Protein AF-D4YKU0-F1 (afdb_monomer_lite)

Foldseek 3Di:
DFPVPFDADPVCVVDVVVCVLAPDHQDQWHWDDDDPQAKTKIAGDPNRPDDLHAPDGMDIDGHDPDLVVVLVCQLVVVFFKGQRDDQVCQVVVVSCVSLDPQFKDKDFAFKFKFKFAQCVAPQQVFLLLLLLLQLLFPLQQLCCQQVVNSWAFWQFQTTPLAPPDDPNLLPNSNHHDLVSSQVSCVVSVHGDDEAEEEDEPVDPRRVVSQVNSQVSSCVSHVHHYDYDYDPHPVVVVVCLQVSVDNHIYMDMDQASDRHSCSRLVQQAAQPRPNVSSRHYDPVSNVLNVCLVVDDPVVNVVSSSVSGNVCSSNVSIRTRTTDMGMMGGHPQKHDFDADSSRHGSSSRIDGDD

Sequence (352 aa):
MHSTYMPLPESFFKDHEAYGKKPIGNGPFKLTEYKQEQQIVLEKNADYQGEAKAHVDKLTFKMYTEPGAAYADVVAGNVDYVDAIPPDAVAGKKWQTDLGEGRWQLSPSTLWNGYSFPQYDEKFKDPKVRQAISMAIDRQAVTDAVTNGENTPGTAWSPPGIEPFQDDICGDKCHVDAEAAKKLLEEGGGFKGTLTIAFNNDGPGNKEVTEAVCTSINENLGIDCQPQSFPTFAEMLDKIDAKEMTGMYRSGWQADFPSPLSYLTAYYITNAGSNKSDYSNPEYDKMASEILSQDEAEQEATFKKMQETLAEDMPVTPLWYGTLRLGWSDKVVAPQVTWKSTIDFTTVGLKK

Secondary structure (DSSP, 8-state):
--GGG----TTTTT-HHHHHHS----SSEEEEEEETTTEEEEEE-TT--SSS--SSSEEEEE--SSHHHHHHHHHTTSSSEES---HHHHGGGHHHHHH-TTSEEEEEEEEEEEEE--TTSGGGSSHHHHHHHHHT--HHHHHHHHHTT-SEE--SSS-TTSSSP-TTTTGGGGS--HHHHHHHHHHTT---SEEEEEEETTSTTHHHHHHHHHHHHHHHH--EEEEEEESSHHHHHHHHHTT---SEEEEEEE-SSSSTHHHHTTTTSTT-TT--S----HHHHHHHHHGGGS-HHHHHHHHHHHHHHHHHH-SEEEEEEEEEEEEE-TTBPPPPB-TTSSB-TTT--B--

Radius of gyration: 22.61 Å; chains: 1; bounding box: 52×43×66 Å

InterPro domains:
  IPR000914 Solute-binding protein family 5 domain [PF00496] (14-273)
  IPR039424 Solute-binding protein family 5 [PTHR30290] (4-332)

pLDDT: mean 93.68, std 5.49, range [53.31, 98.75]

Organism: NCBI:txid585530

Structure (mmCIF, N/CA/C/O backbone):
data_AF-D4YKU0-F1
#
_entry.id   AF-D4YKU0-F1
#
loop_
_atom_site.group_PDB
_atom_site.id
_atom_site.type_symbol
_atom_site.label_atom_id
_atom_site.label_alt_id
_atom_site.label_comp_id
_atom_site.label_asym_id
_atom_site.label_entity_id
_atom_site.label_seq_id
_atom_site.pdbx_PDB_ins_code
_atom_site.Cartn_x
_atom_site.Cartn_y
_atom_site.Cartn_z
_atom_site.occupancy
_atom_site.B_iso_or_equiv
_atom_site.auth_seq_id
_atom_site.auth_comp_id
_atom_site.auth_asym_id
_atom_site.auth_atom_id
_atom_site.pdbx_PDB_model_num
ATOM 1 N N . MET A 1 1 ? -3.576 3.869 -19.624 1.00 53.31 1 MET A N 1
ATOM 2 C CA . MET A 1 1 ? -4.819 3.130 -19.950 1.00 53.31 1 MET A CA 1
ATOM 3 C C . MET A 1 1 ? -4.783 1.773 -19.251 1.00 53.31 1 MET A C 1
ATOM 5 O O . MET A 1 1 ? -3.731 1.141 -19.268 1.00 53.31 1 MET A O 1
ATOM 9 N N . HIS A 1 2 ? -5.867 1.354 -18.588 1.00 65.56 2 HIS A N 1
ATOM 10 C CA . HIS A 1 2 ? -5.958 0.010 -17.996 1.00 65.56 2 HIS A CA 1
ATOM 11 C C . HIS A 1 2 ? -6.063 -1.062 -19.098 1.00 65.56 2 HIS A C 1
ATOM 13 O O . HIS A 1 2 ? -6.606 -0.774 -20.165 1.00 65.56 2 HIS A O 1
ATOM 19 N N . SER A 1 3 ? -5.558 -2.281 -18.865 1.00 69.44 3 SER A N 1
ATOM 20 C CA . SER A 1 3 ? -5.509 -3.349 -19.885 1.00 69.44 3 SER A CA 1
ATOM 21 C C . SER A 1 3 ? -6.893 -3.736 -20.410 1.00 69.44 3 SER A C 1
ATOM 23 O O . SER A 1 3 ? -7.035 -4.030 -21.592 1.00 69.44 3 SER A O 1
ATOM 25 N N . THR A 1 4 ? -7.926 -3.643 -19.570 1.00 73.31 4 THR A N 1
ATOM 26 C CA . THR A 1 4 ? -9.326 -3.938 -19.923 1.00 73.31 4 THR A CA 1
ATOM 27 C C . THR A 1 4 ? -9.895 -3.044 -21.031 1.00 73.31 4 THR A C 1
ATOM 29 O O . THR A 1 4 ? -10.855 -3.434 -21.684 1.00 73.31 4 THR A O 1
ATOM 32 N N . TYR A 1 5 ? -9.316 -1.860 -21.265 1.00 82.94 5 TYR A N 1
ATOM 33 C CA . TYR A 1 5 ? -9.783 -0.908 -22.285 1.00 82.94 5 TYR A CA 1
ATOM 34 C C . TYR A 1 5 ? -8.893 -0.867 -23.534 1.00 82.94 5 TYR A C 1
ATOM 36 O O . TYR A 1 5 ? -9.096 -0.022 -24.406 1.00 82.94 5 TYR A O 1
ATOM 44 N N . MET A 1 6 ? -7.884 -1.738 -23.625 1.00 87.38 6 MET A N 1
ATOM 45 C CA . MET A 1 6 ? -7.005 -1.775 -24.791 1.00 87.38 6 MET A CA 1
ATOM 46 C C . MET A 1 6 ? -7.765 -2.313 -26.016 1.00 87.38 6 MET A C 1
ATOM 48 O O . MET A 1 6 ? -8.445 -3.335 -25.906 1.00 87.38 6 MET A O 1
ATOM 52 N N . PRO A 1 7 ? -7.657 -1.664 -27.192 1.00 90.56 7 PRO A N 1
ATOM 53 C CA . PRO A 1 7 ? -8.283 -2.172 -28.404 1.00 90.56 7 PRO A CA 1
ATOM 54 C C . PRO A 1 7 ? -7.615 -3.481 -28.836 1.00 90.56 7 PRO A C 1
ATOM 56 O O . PRO A 1 7 ? -6.392 -3.615 -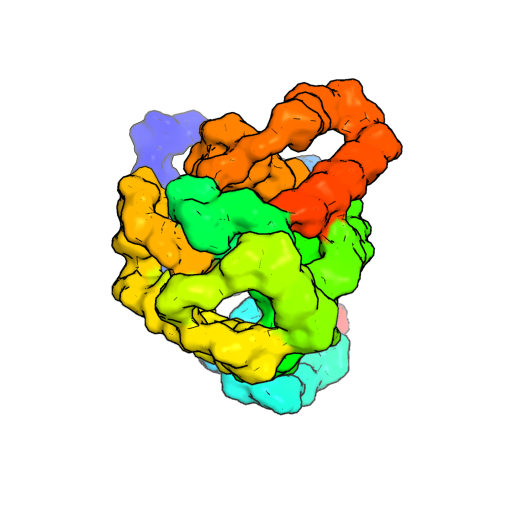28.782 1.00 90.56 7 PRO A O 1
ATOM 59 N N . LEU A 1 8 ? -8.422 -4.428 -29.311 1.00 92.94 8 LEU A N 1
ATOM 60 C CA . LEU A 1 8 ? -7.955 -5.710 -29.837 1.00 92.94 8 LEU A CA 1
ATOM 61 C C . LEU A 1 8 ? -8.253 -5.795 -31.340 1.00 92.94 8 LEU A C 1
ATOM 63 O O . LEU A 1 8 ? -9.309 -5.331 -31.780 1.00 92.94 8 LEU A O 1
ATOM 67 N N . PRO A 1 9 ? -7.346 -6.367 -32.150 1.00 93.50 9 PRO A N 1
ATOM 68 C CA . PRO A 1 9 ? -7.576 -6.523 -33.582 1.00 93.50 9 PRO A CA 1
ATOM 69 C C . PRO A 1 9 ? -8.666 -7.566 -33.846 1.00 93.50 9 PRO A C 1
ATOM 71 O O . PRO A 1 9 ? -8.843 -8.499 -33.068 1.00 93.50 9 PRO A O 1
ATOM 74 N N . GLU A 1 10 ? -9.329 -7.499 -35.002 1.00 93.56 10 GLU A N 1
ATOM 75 C CA . GLU A 1 10 ? -10.343 -8.496 -35.389 1.00 93.56 10 GLU A CA 1
ATOM 76 C C . GLU A 1 10 ? -9.837 -9.947 -35.326 1.00 93.56 10 GLU A C 1
ATOM 78 O O . GLU A 1 10 ? -10.611 -10.869 -35.080 1.00 93.56 10 GLU A O 1
ATOM 83 N N . SER A 1 11 ? -8.537 -10.168 -35.551 1.00 92.31 11 SER A N 1
ATOM 84 C CA . SER A 1 11 ? -7.918 -11.494 -35.479 1.00 92.31 11 SER A CA 1
ATOM 85 C C . SER A 1 11 ? -7.991 -12.120 -34.087 1.00 92.31 11 SER A C 1
ATOM 87 O O . SER A 1 11 ? -8.070 -13.341 -33.999 1.00 92.31 11 SER A O 1
ATOM 89 N N . PHE A 1 12 ? -8.007 -11.312 -33.020 1.00 92.56 12 PHE A N 1
ATOM 90 C CA . PHE A 1 12 ? -8.182 -11.798 -31.649 1.00 92.56 12 PHE A CA 1
ATOM 91 C C . PHE A 1 12 ? -9.492 -12.581 -31.509 1.00 92.56 12 PHE A C 1
ATOM 93 O O . PHE A 1 12 ? -9.484 -13.707 -31.026 1.00 92.56 12 PHE A O 1
ATOM 100 N N . PHE A 1 13 ? -10.594 -12.028 -32.023 1.00 93.88 13 PHE A N 1
ATOM 101 C CA . PHE A 1 13 ? -11.929 -12.627 -31.916 1.00 93.88 13 PHE A CA 1
ATOM 102 C C . PHE A 1 13 ? -12.124 -13.869 -32.796 1.00 93.88 13 PHE A C 1
ATOM 104 O O . PHE A 1 13 ? -13.125 -14.570 -32.659 1.00 93.88 13 PHE A O 1
ATOM 111 N N . LYS A 1 14 ? -11.191 -14.137 -33.718 1.00 94.62 14 LYS A N 1
ATOM 112 C CA . LYS A 1 14 ? -11.206 -15.331 -34.574 1.00 94.62 14 LYS A CA 1
ATOM 113 C C . LYS A 1 14 ? -10.475 -16.504 -33.924 1.00 94.62 14 LYS A C 1
ATOM 115 O O . LYS A 1 14 ? -10.913 -17.637 -34.089 1.00 94.62 14 LYS A O 1
ATOM 120 N N . ASP A 1 15 ? -9.381 -16.234 -33.213 1.00 94.88 15 ASP A N 1
ATOM 121 C CA . ASP A 1 15 ? -8.565 -17.253 -32.551 1.00 94.88 15 ASP A CA 1
ATOM 122 C C . ASP A 1 15 ? -7.800 -16.651 -31.359 1.00 94.88 15 ASP A C 1
ATOM 124 O O . ASP A 1 15 ? -6.722 -16.060 -31.501 1.00 94.88 15 ASP A O 1
ATOM 128 N N . HIS A 1 16 ? -8.373 -16.811 -30.165 1.00 93.19 16 HIS A N 1
ATOM 129 C CA . HIS A 1 16 ? -7.787 -16.300 -28.927 1.00 93.19 16 HIS A CA 1
ATOM 130 C C . HIS A 1 16 ? -6.462 -16.991 -28.571 1.00 93.19 16 HIS A C 1
ATOM 132 O O . HIS A 1 16 ? -5.561 -16.344 -28.037 1.00 93.19 16 HIS A O 1
ATOM 138 N N . GLU A 1 17 ? -6.319 -18.289 -28.862 1.00 92.56 17 GLU A N 1
ATOM 139 C CA . GLU A 1 17 ? -5.127 -19.058 -28.490 1.00 92.56 17 GLU A CA 1
ATOM 140 C C . GLU A 1 17 ? -3.934 -18.667 -29.369 1.00 92.56 17 GLU A C 1
ATOM 142 O O . GLU A 1 17 ? -2.836 -18.406 -28.863 1.00 92.56 17 GLU A O 1
ATOM 147 N N . ALA A 1 18 ? -4.148 -18.565 -30.685 1.00 90.81 18 ALA A N 1
ATOM 148 C CA . ALA A 1 18 ? -3.116 -18.101 -31.606 1.00 90.81 18 ALA A CA 1
ATOM 149 C C . ALA A 1 18 ? -2.713 -16.651 -31.312 1.00 90.81 18 ALA A C 1
ATOM 151 O O . ALA A 1 18 ? -1.518 -16.337 -31.319 1.00 90.81 18 ALA A O 1
ATOM 152 N N . TYR A 1 19 ? -3.683 -15.782 -30.995 1.00 91.06 19 TYR A N 1
ATOM 153 C CA . TYR A 1 19 ? -3.384 -14.420 -30.555 1.00 91.06 19 TYR A CA 1
ATOM 154 C C . TYR A 1 19 ? -2.558 -14.413 -29.266 1.00 91.06 19 TYR A C 1
ATOM 156 O O . TYR A 1 19 ? -1.576 -13.685 -29.195 1.00 91.06 19 TYR A O 1
ATOM 164 N N . GLY A 1 20 ? -2.892 -15.240 -28.271 1.00 87.44 20 GLY A N 1
ATOM 165 C CA . GLY A 1 20 ? -2.142 -15.315 -27.012 1.00 87.44 20 GLY A CA 1
ATOM 166 C C . GLY A 1 20 ? -0.663 -15.675 -27.205 1.00 87.44 20 GLY A C 1
ATOM 167 O O . GLY A 1 20 ? 0.198 -15.146 -26.507 1.00 87.44 20 GLY A O 1
ATOM 168 N N . LYS A 1 21 ? -0.347 -16.510 -28.203 1.00 86.75 21 LYS A N 1
ATOM 169 C CA . LYS A 1 21 ? 1.040 -16.873 -28.557 1.00 86.75 21 LYS A CA 1
ATOM 170 C C . LYS A 1 21 ? 1.756 -15.792 -29.373 1.00 86.75 21 LYS A C 1
ATOM 172 O O . LYS A 1 21 ? 2.986 -15.737 -29.366 1.00 86.75 21 LYS A O 1
ATOM 177 N N . LYS A 1 22 ? 1.009 -14.955 -30.101 1.00 89.56 22 LYS A N 1
ATOM 178 C CA . LYS A 1 22 ? 1.542 -13.888 -30.961 1.00 89.56 22 LYS A CA 1
ATOM 179 C C . LYS A 1 22 ? 0.626 -12.652 -30.949 1.00 89.56 22 LYS A C 1
ATOM 181 O O . LYS A 1 22 ? -0.032 -12.371 -31.956 1.00 89.56 22 LYS A O 1
ATOM 186 N N . PRO A 1 23 ? 0.575 -11.905 -29.833 1.00 91.44 23 PRO A N 1
ATOM 187 C CA . PRO A 1 23 ? -0.288 -10.739 -29.713 1.00 91.44 23 PRO A CA 1
ATOM 188 C C . PRO A 1 23 ? 0.093 -9.659 -30.726 1.00 91.44 23 PRO A C 1
ATOM 190 O O . PRO A 1 23 ? 1.268 -9.346 -30.932 1.00 91.44 23 PRO A O 1
ATOM 193 N N . ILE A 1 24 ? -0.930 -9.068 -31.340 1.00 92.56 24 ILE A N 1
ATOM 194 C CA . ILE A 1 24 ? -0.803 -7.931 -32.251 1.00 92.56 24 ILE A CA 1
ATOM 195 C C . ILE A 1 24 ? -1.436 -6.731 -31.556 1.00 92.56 24 ILE A C 1
ATOM 197 O O . ILE A 1 24 ? -2.653 -6.667 -31.410 1.00 92.56 24 ILE A O 1
ATOM 201 N N . GLY A 1 25 ? -0.596 -5.795 -31.122 1.00 91.88 25 GLY A N 1
ATOM 202 C CA . GLY A 1 25 ? -1.019 -4.551 -30.485 1.00 91.88 25 GLY A CA 1
ATOM 203 C C . GLY A 1 25 ? -0.763 -3.326 -31.360 1.00 91.88 25 GLY A C 1
ATOM 204 O O . GLY A 1 25 ? -0.138 -3.406 -32.416 1.00 91.88 25 GLY A O 1
ATOM 205 N N . ASN A 1 26 ? -1.212 -2.170 -30.880 1.00 92.75 26 ASN A N 1
ATOM 206 C CA . ASN A 1 26 ? -1.015 -0.857 -31.499 1.00 92.75 26 ASN A CA 1
ATOM 207 C C . ASN A 1 26 ? -0.096 0.060 -30.665 1.00 92.75 26 ASN A C 1
ATOM 209 O O . ASN A 1 26 ? -0.178 1.279 -30.785 1.00 92.75 26 ASN A O 1
ATOM 213 N N . GLY A 1 27 ? 0.735 -0.515 -29.791 1.00 94.25 27 GLY A N 1
ATOM 214 C CA . GLY A 1 27 ? 1.623 0.218 -28.887 1.00 94.25 27 GLY A CA 1
ATOM 215 C C . GLY A 1 27 ? 2.973 0.621 -29.504 1.00 94.25 27 GLY A C 1
ATOM 216 O O . GLY A 1 27 ? 3.230 0.337 -30.678 1.00 94.25 27 GLY A O 1
ATOM 217 N N . PRO A 1 28 ? 3.859 1.252 -28.707 1.00 95.50 28 PRO A N 1
ATOM 218 C CA . PRO A 1 28 ? 5.174 1.734 -29.153 1.00 95.50 28 PRO A CA 1
ATOM 219 C C . PRO A 1 28 ? 6.186 0.623 -29.453 1.00 95.50 28 PRO A C 1
ATOM 221 O O . PRO A 1 28 ? 7.169 0.855 -30.158 1.00 95.50 28 PRO A O 1
ATOM 224 N N . PHE A 1 29 ? 5.930 -0.586 -28.957 1.00 96.31 29 PHE A N 1
ATOM 225 C CA . PHE A 1 29 ? 6.698 -1.785 -29.253 1.00 96.31 29 PHE A CA 1
ATOM 226 C C . PHE A 1 29 ? 5.778 -2.887 -29.781 1.00 96.31 29 PHE A C 1
ATOM 228 O O . PHE A 1 29 ? 4.593 -2.937 -29.445 1.00 96.31 29 PHE A O 1
ATOM 235 N N . LYS A 1 30 ? 6.337 -3.784 -30.592 1.00 95.38 30 LYS A N 1
ATOM 236 C CA . LYS A 1 30 ? 5.667 -4.977 -31.121 1.00 95.38 30 LYS A CA 1
ATOM 237 C C . LYS A 1 30 ? 6.450 -6.230 -30.748 1.00 95.38 30 LYS A C 1
ATOM 239 O O . LYS A 1 30 ? 7.679 -6.217 -30.758 1.00 95.38 30 LYS A O 1
ATOM 244 N N . LEU A 1 31 ? 5.738 -7.313 -30.451 1.00 95.56 31 LEU A N 1
ATOM 245 C CA . LEU A 1 31 ? 6.345 -8.612 -30.174 1.00 95.56 31 LEU A CA 1
ATOM 246 C C . LEU A 1 31 ? 7.005 -9.173 -31.437 1.00 95.56 31 LEU A C 1
ATOM 248 O O . LEU A 1 31 ? 6.352 -9.300 -32.476 1.00 95.56 31 LEU A O 1
ATOM 252 N N . THR A 1 32 ? 8.278 -9.547 -31.336 1.00 94.62 32 THR A N 1
ATOM 253 C CA . THR A 1 32 ? 9.016 -10.210 -32.422 1.00 94.62 32 THR A CA 1
ATOM 254 C C . THR A 1 32 ? 9.437 -11.625 -32.066 1.00 94.62 32 THR A C 1
ATOM 256 O O . THR A 1 32 ? 9.485 -12.480 -32.950 1.00 94.62 32 THR A O 1
ATOM 259 N N . GLU A 1 33 ? 9.649 -11.913 -30.782 1.00 93.88 33 GLU A N 1
ATOM 260 C CA . GLU A 1 33 ? 9.972 -13.255 -30.308 1.00 93.88 33 GLU A CA 1
ATOM 261 C C . GLU A 1 33 ? 9.320 -13.526 -28.953 1.00 93.88 33 GLU A C 1
ATOM 263 O O . GLU A 1 33 ? 9.418 -12.717 -28.033 1.00 93.88 33 GLU A O 1
ATOM 268 N N . TYR A 1 34 ? 8.709 -14.700 -28.814 1.00 93.12 34 TYR A N 1
ATOM 269 C CA . TYR A 1 34 ? 8.314 -15.253 -27.527 1.00 93.12 34 TYR A CA 1
ATOM 270 C C . TYR A 1 34 ? 8.873 -16.669 -27.418 1.00 93.12 34 TYR A C 1
ATOM 272 O O . TYR A 1 34 ? 8.416 -17.584 -28.105 1.00 93.12 34 TYR A O 1
ATOM 280 N N . LYS A 1 35 ? 9.890 -16.839 -26.573 1.00 90.06 35 LYS A N 1
ATOM 281 C CA . LYS A 1 35 ? 10.386 -18.150 -26.154 1.00 90.06 35 LYS A CA 1
ATOM 282 C C . LYS A 1 35 ? 9.887 -18.385 -24.741 1.00 90.06 35 LYS A C 1
ATOM 284 O O . LYS A 1 35 ? 10.369 -17.748 -23.803 1.00 90.06 35 LYS A O 1
ATOM 289 N N . GLN A 1 36 ? 8.907 -19.276 -24.621 1.00 86.81 36 GLN A N 1
ATOM 290 C CA . GLN A 1 36 ? 8.306 -19.645 -23.344 1.00 86.81 36 GLN A CA 1
ATOM 291 C C . GLN A 1 36 ? 9.395 -19.942 -22.303 1.00 86.81 36 GLN A C 1
ATOM 293 O O . GLN A 1 36 ? 10.374 -20.619 -22.613 1.00 86.81 36 GLN A O 1
ATOM 298 N N . GLU A 1 37 ? 9.229 -19.374 -21.104 1.00 85.19 37 GLU A N 1
ATOM 299 C CA . GLU A 1 37 ? 10.138 -19.521 -19.951 1.00 85.19 37 GLU A CA 1
ATOM 300 C C . GLU A 1 37 ? 11.587 -19.050 -20.174 1.00 85.19 37 GLU A C 1
ATOM 302 O O . GLU A 1 37 ? 12.424 -19.218 -19.295 1.00 85.19 37 GLU A O 1
ATOM 307 N N . GLN A 1 38 ? 11.902 -18.422 -21.312 1.00 91.12 38 GLN A N 1
ATOM 308 C CA . GLN A 1 38 ? 13.252 -17.938 -21.615 1.00 91.12 38 GLN A CA 1
ATOM 309 C C . GLN A 1 38 ? 13.280 -16.428 -21.822 1.00 91.12 38 GLN A C 1
ATOM 311 O O . GLN A 1 38 ? 13.970 -15.713 -21.098 1.00 91.12 38 GLN A O 1
ATOM 316 N N . GLN A 1 39 ? 12.554 -15.924 -22.825 1.00 94.12 39 GLN A N 1
ATOM 317 C CA . GLN A 1 39 ? 12.583 -14.500 -23.148 1.00 94.12 39 GLN A CA 1
ATOM 318 C C . GLN A 1 39 ? 11.389 -14.025 -23.977 1.00 94.12 39 GLN A C 1
ATOM 320 O O . GLN A 1 39 ? 10.814 -14.767 -24.779 1.00 94.12 39 GLN A O 1
ATOM 325 N N . ILE A 1 40 ? 11.087 -12.736 -23.835 1.00 96.00 40 ILE A N 1
ATOM 326 C CA . ILE A 1 40 ? 10.220 -11.965 -24.727 1.00 96.00 40 ILE A CA 1
ATOM 327 C C . ILE A 1 40 ? 11.073 -10.883 -25.386 1.00 96.00 40 ILE A C 1
ATOM 329 O O . ILE A 1 40 ? 11.731 -10.101 -24.701 1.00 96.00 40 ILE A O 1
ATOM 333 N N . VAL A 1 41 ? 11.052 -10.817 -26.715 1.00 97.00 41 VAL A N 1
ATOM 334 C CA . VAL A 1 41 ? 11.713 -9.759 -27.481 1.00 97.00 41 VAL A CA 1
ATOM 335 C C . VAL A 1 41 ? 10.664 -8.874 -28.124 1.00 97.00 41 VAL A C 1
ATOM 337 O O . VAL A 1 41 ? 9.793 -9.352 -28.857 1.00 97.00 41 VAL A O 1
ATOM 340 N N . LEU A 1 42 ? 10.781 -7.576 -27.866 1.00 97.25 42 LEU A N 1
ATOM 341 C CA . LEU A 1 42 ? 9.985 -6.548 -28.509 1.00 97.25 42 LEU A CA 1
ATOM 342 C C . LEU A 1 42 ? 10.888 -5.653 -29.352 1.00 97.25 42 LEU A C 1
ATOM 344 O O . LEU A 1 42 ? 11.990 -5.305 -28.934 1.00 97.25 42 LEU A O 1
ATOM 348 N N . GLU A 1 43 ? 10.402 -5.229 -30.508 1.00 97.00 43 GLU A N 1
ATOM 349 C CA . GLU A 1 43 ? 11.054 -4.210 -31.329 1.00 97.00 43 GLU A CA 1
ATOM 350 C C . GLU A 1 43 ? 10.193 -2.962 -31.409 1.00 97.00 43 GLU A C 1
ATOM 352 O O . GLU A 1 43 ? 8.967 -3.013 -31.261 1.00 97.00 43 GLU A O 1
ATOM 357 N N . LYS A 1 44 ? 10.838 -1.829 -31.669 1.00 96.75 44 LYS A N 1
ATOM 358 C CA . LYS A 1 44 ? 10.162 -0.562 -31.914 1.00 96.75 44 LYS A CA 1
ATOM 359 C C . LYS A 1 44 ? 9.108 -0.716 -33.013 1.00 96.75 44 LYS A C 1
ATOM 361 O O . LYS A 1 44 ? 9.367 -1.233 -34.103 1.00 96.75 44 LYS A O 1
ATOM 366 N N . ASN A 1 45 ? 7.902 -0.239 -32.729 1.00 96.62 45 ASN A N 1
ATOM 367 C CA . ASN A 1 45 ? 6.830 -0.195 -33.707 1.00 96.62 45 ASN A CA 1
ATOM 368 C C . ASN A 1 45 ? 6.933 1.095 -34.535 1.00 96.62 45 ASN A C 1
ATOM 370 O O . ASN A 1 45 ? 6.580 2.172 -34.059 1.00 96.62 45 ASN A O 1
ATOM 374 N N . ALA A 1 46 ? 7.414 0.987 -35.775 1.00 94.56 46 ALA A N 1
ATOM 375 C CA . ALA A 1 46 ? 7.551 2.128 -36.684 1.00 94.56 46 ALA A CA 1
ATOM 376 C C . ALA A 1 46 ? 6.205 2.781 -37.056 1.00 94.56 46 ALA A C 1
ATOM 378 O O . ALA A 1 46 ? 6.178 3.965 -37.388 1.00 94.56 46 ALA A O 1
ATOM 379 N N . ASP A 1 47 ? 5.100 2.037 -36.952 1.00 94.56 47 ASP A N 1
ATOM 380 C CA . ASP A 1 47 ? 3.763 2.521 -37.303 1.00 94.56 47 ASP A CA 1
ATOM 381 C C . ASP A 1 47 ? 3.099 3.301 -36.156 1.00 94.56 47 ASP A C 1
ATOM 383 O O . ASP A 1 47 ? 2.072 3.951 -36.359 1.00 94.56 47 ASP A O 1
ATOM 387 N N . TYR A 1 48 ? 3.676 3.278 -34.949 1.00 95.50 48 TYR A N 1
ATOM 388 C CA . TYR A 1 48 ? 3.112 3.948 -33.780 1.00 95.50 48 TYR A CA 1
ATOM 389 C C . TYR A 1 48 ? 3.165 5.478 -33.911 1.00 95.50 48 TYR A C 1
ATOM 391 O O . TYR A 1 48 ? 4.237 6.083 -33.952 1.00 95.50 48 TYR A O 1
ATOM 399 N N . GLN A 1 49 ? 1.987 6.109 -33.925 1.00 92.44 49 GLN A N 1
ATOM 400 C CA . GLN A 1 49 ? 1.834 7.565 -34.064 1.00 92.44 49 GLN A CA 1
ATOM 401 C C . GLN A 1 49 ? 1.542 8.292 -32.742 1.00 92.44 49 GLN A C 1
ATOM 403 O O . GLN A 1 49 ? 1.422 9.515 -32.742 1.00 92.44 49 GLN A O 1
ATOM 408 N N . GLY A 1 50 ? 1.414 7.568 -31.625 1.00 91.69 50 GLY A N 1
ATOM 409 C CA . GLY A 1 50 ? 1.149 8.174 -30.320 1.00 91.69 50 GLY A CA 1
ATOM 410 C C . GLY A 1 50 ? 2.354 8.931 -29.750 1.00 91.69 50 GLY A C 1
ATOM 411 O O . GLY A 1 50 ? 3.468 8.872 -30.276 1.00 91.69 50 GLY A O 1
ATOM 412 N N . GLU A 1 51 ? 2.128 9.640 -28.645 1.00 91.06 51 GLU A N 1
ATOM 413 C CA . GLU A 1 51 ? 3.136 10.512 -28.025 1.00 91.06 51 GLU A CA 1
ATOM 414 C C . GLU A 1 51 ? 4.240 9.730 -27.298 1.00 91.06 51 GLU A C 1
ATOM 416 O O . GLU A 1 51 ? 5.413 10.088 -27.393 1.00 91.06 51 GLU A O 1
ATOM 421 N N . ALA A 1 52 ? 3.888 8.620 -26.641 1.00 90.69 52 ALA A N 1
ATOM 422 C CA . ALA A 1 52 ? 4.812 7.770 -25.883 1.00 90.69 52 ALA A CA 1
ATOM 423 C C . ALA A 1 52 ? 5.689 6.890 -26.799 1.00 90.69 52 ALA A C 1
ATOM 425 O O . ALA A 1 52 ? 5.496 5.677 -26.892 1.00 90.69 52 ALA A O 1
ATOM 426 N N . LYS A 1 53 ? 6.587 7.505 -27.574 1.00 91.88 53 LYS A N 1
ATOM 427 C CA . LYS A 1 53 ? 7.421 6.823 -28.579 1.00 91.88 53 LYS A CA 1
ATOM 428 C C . LYS A 1 53 ? 8.603 6.095 -27.939 1.00 91.88 53 LYS A C 1
ATOM 430 O O . LYS A 1 53 ? 9.234 6.601 -27.026 1.00 91.88 53 LYS A O 1
ATOM 435 N N . ALA A 1 54 ? 8.970 4.945 -28.503 1.00 93.50 54 ALA A N 1
ATOM 436 C CA . ALA A 1 54 ? 10.159 4.205 -28.089 1.00 93.50 54 ALA A CA 1
ATOM 437 C C . ALA A 1 54 ? 11.471 4.952 -28.413 1.00 93.50 54 ALA A C 1
ATOM 439 O O . ALA A 1 54 ? 11.701 5.359 -29.565 1.00 93.50 54 ALA A O 1
ATOM 440 N N . HIS A 1 55 ? 12.358 5.045 -27.419 1.00 92.31 55 HIS A N 1
ATOM 441 C CA . HIS A 1 55 ? 13.715 5.598 -27.544 1.00 92.31 55 HIS A CA 1
ATOM 442 C C . HIS A 1 55 ? 14.807 4.547 -27.801 1.00 92.31 55 HIS A C 1
ATOM 444 O O . HIS A 1 55 ? 15.934 4.911 -28.126 1.00 92.31 55 HIS A O 1
ATOM 450 N N . VAL A 1 56 ? 14.463 3.260 -27.725 1.00 94.88 56 VAL A N 1
ATOM 451 C CA . VAL A 1 56 ? 15.340 2.131 -28.063 1.00 94.88 56 VAL A CA 1
ATOM 452 C C . VAL A 1 56 ? 14.734 1.296 -29.189 1.00 94.88 56 VAL A C 1
ATOM 454 O O . VAL A 1 56 ? 13.513 1.245 -29.346 1.00 94.88 56 VAL A O 1
ATOM 457 N N . ASP A 1 57 ? 15.585 0.630 -29.968 1.00 95.81 57 ASP A N 1
ATOM 458 C CA . ASP A 1 57 ? 15.139 -0.186 -31.106 1.00 95.81 57 ASP A CA 1
ATOM 459 C C . ASP A 1 57 ? 14.563 -1.538 -30.673 1.00 95.81 57 ASP A C 1
ATOM 461 O O . ASP A 1 57 ? 13.675 -2.078 -31.334 1.00 95.81 57 ASP A O 1
ATOM 465 N N . LYS A 1 58 ? 15.050 -2.083 -29.553 1.00 96.19 58 LYS A N 1
ATOM 466 C CA . LYS A 1 58 ? 14.702 -3.416 -29.063 1.00 96.19 58 LYS A CA 1
ATOM 467 C C . LYS A 1 58 ? 14.701 -3.469 -27.538 1.00 96.19 58 LYS A C 1
ATOM 469 O O . LYS A 1 58 ? 15.598 -2.935 -26.894 1.00 96.19 58 LYS A O 1
ATOM 474 N N . LEU A 1 59 ? 13.727 -4.186 -26.988 1.00 96.69 59 LEU A N 1
ATOM 475 C CA . LEU A 1 59 ? 13.659 -4.599 -25.589 1.00 96.69 59 LEU A CA 1
ATOM 476 C C . LEU A 1 59 ? 13.717 -6.121 -25.521 1.00 96.69 59 LEU A C 1
ATOM 478 O O . LEU A 1 59 ? 13.080 -6.811 -26.315 1.00 96.69 59 LEU A O 1
ATOM 482 N N . THR A 1 60 ? 14.487 -6.656 -24.579 1.00 96.88 60 THR A N 1
ATOM 483 C CA . THR A 1 60 ? 14.526 -8.096 -24.302 1.00 96.88 60 THR A CA 1
ATOM 484 C C . THR A 1 60 ? 14.237 -8.317 -22.829 1.00 96.88 60 THR A C 1
ATOM 486 O O . THR A 1 60 ? 15.047 -7.965 -21.978 1.00 96.88 60 THR A O 1
ATOM 489 N N . PHE A 1 61 ? 13.087 -8.913 -22.541 1.00 96.12 61 PHE A N 1
ATOM 490 C CA . PHE A 1 61 ? 12.718 -9.370 -21.211 1.00 96.12 61 PHE A CA 1
ATOM 491 C C . PHE A 1 61 ? 13.255 -10.782 -21.049 1.00 96.12 61 PHE A C 1
ATOM 493 O O . PHE A 1 61 ? 12.783 -11.702 -21.719 1.00 96.12 61 PHE A O 1
ATOM 500 N N . LYS A 1 62 ? 14.259 -10.950 -20.194 1.00 94.62 62 LYS A N 1
ATOM 501 C CA . LYS A 1 62 ? 14.780 -12.267 -19.829 1.00 94.62 62 LYS A CA 1
ATOM 502 C C . LYS A 1 62 ? 13.976 -12.810 -18.653 1.00 94.62 62 LYS A C 1
ATOM 504 O O . LYS A 1 62 ? 13.764 -12.098 -17.676 1.00 94.62 62 LYS A O 1
ATOM 509 N N . MET A 1 63 ? 13.540 -14.059 -18.757 1.00 92.38 63 MET A N 1
ATOM 510 C CA . MET A 1 63 ? 12.811 -14.741 -17.693 1.00 92.38 63 MET A CA 1
ATOM 511 C C . MET A 1 63 ? 13.824 -15.417 -16.773 1.00 92.38 63 MET A C 1
ATOM 513 O O . MET A 1 63 ? 14.553 -16.311 -17.197 1.00 92.38 63 MET A O 1
ATOM 517 N N . TYR A 1 64 ? 13.877 -14.975 -15.521 1.00 90.06 64 TYR A N 1
ATOM 518 C CA . TYR A 1 64 ? 14.674 -15.608 -14.476 1.00 90.06 64 TYR A CA 1
ATOM 519 C C . TYR A 1 64 ? 13.739 -16.355 -13.530 1.00 90.06 64 TYR A C 1
ATOM 521 O O . TYR A 1 64 ? 12.671 -15.853 -13.190 1.00 90.06 64 TYR A O 1
ATOM 529 N N . THR A 1 65 ? 14.144 -17.545 -13.094 1.00 86.06 65 THR A N 1
ATOM 530 C CA . THR A 1 65 ? 13.406 -18.312 -12.078 1.00 86.06 65 THR A CA 1
ATOM 531 C C . THR A 1 65 ? 13.687 -17.811 -10.665 1.00 86.06 65 THR A C 1
ATOM 533 O O . THR A 1 65 ? 12.851 -17.972 -9.790 1.00 86.06 65 THR A O 1
ATOM 536 N N . GLU A 1 66 ? 14.853 -17.191 -10.453 1.00 83.56 66 GLU A N 1
ATOM 537 C CA . GLU A 1 66 ? 15.322 -16.718 -9.152 1.00 83.56 66 GLU A CA 1
ATOM 538 C C . GLU A 1 66 ? 15.783 -15.253 -9.244 1.00 83.56 66 GLU A C 1
ATOM 540 O O . GLU A 1 66 ? 16.575 -14.919 -10.138 1.00 83.56 66 GLU A O 1
ATOM 545 N N . PRO A 1 67 ? 15.372 -14.374 -8.311 1.00 84.94 67 PRO A N 1
ATOM 546 C CA . PRO A 1 67 ? 15.711 -12.949 -8.348 1.00 84.94 67 PRO A CA 1
ATOM 547 C C . PRO A 1 67 ? 17.220 -12.689 -8.220 1.00 84.94 67 PRO A C 1
ATOM 549 O O . PRO A 1 67 ? 17.743 -11.746 -8.812 1.00 84.94 67 PRO A O 1
ATOM 552 N N . GLY A 1 68 ? 17.953 -13.560 -7.514 1.00 91.44 68 GLY A N 1
ATOM 553 C CA . GLY A 1 68 ? 19.401 -13.423 -7.330 1.00 91.44 68 GLY A CA 1
ATOM 554 C C . GLY A 1 68 ? 20.198 -13.467 -8.636 1.00 91.44 68 GLY A C 1
ATOM 555 O O . GLY A 1 68 ? 21.160 -12.716 -8.794 1.00 91.44 68 GLY A O 1
ATOM 556 N N . ALA A 1 69 ? 19.776 -14.288 -9.603 1.00 93.50 69 ALA A N 1
ATOM 557 C CA . ALA A 1 69 ? 20.442 -14.387 -10.901 1.00 93.50 69 ALA A CA 1
ATOM 558 C C . ALA A 1 69 ? 20.214 -13.132 -11.759 1.00 93.50 69 ALA A C 1
ATOM 560 O O . ALA A 1 69 ? 21.166 -12.609 -12.339 1.00 93.50 69 ALA A O 1
ATOM 561 N N . ALA A 1 70 ? 18.979 -12.616 -11.789 1.00 94.00 70 ALA A N 1
ATOM 562 C CA . ALA A 1 70 ? 18.648 -11.374 -12.490 1.00 94.00 70 ALA A CA 1
ATOM 563 C C . ALA A 1 70 ? 19.452 -10.192 -11.931 1.00 94.00 70 ALA A C 1
ATOM 565 O O . ALA A 1 70 ? 20.050 -9.415 -12.676 1.00 94.00 70 ALA A O 1
ATOM 566 N N . TYR A 1 71 ? 19.511 -10.101 -10.603 1.00 95.94 71 TYR A N 1
ATOM 567 C CA . TYR A 1 71 ? 20.264 -9.079 -9.893 1.00 95.94 71 TYR A CA 1
ATOM 568 C C . TYR A 1 71 ? 21.772 -9.142 -10.183 1.00 95.94 71 TYR A C 1
ATOM 570 O O . TYR A 1 71 ? 22.371 -8.127 -10.547 1.00 95.94 71 TYR A O 1
ATOM 578 N N . ALA A 1 72 ? 22.381 -10.329 -10.095 1.00 96.00 72 ALA A N 1
ATOM 579 C CA . ALA A 1 72 ? 23.800 -10.517 -10.399 1.00 96.00 72 ALA A CA 1
ATOM 580 C C . ALA A 1 72 ? 24.141 -10.130 -11.848 1.00 96.00 72 ALA A C 1
ATOM 582 O O . ALA A 1 72 ? 25.175 -9.508 -12.094 1.00 96.00 72 ALA A O 1
ATOM 583 N N . ASP A 1 73 ? 23.255 -10.435 -12.800 1.00 96.44 73 ASP A N 1
ATOM 584 C CA . ASP A 1 73 ? 23.431 -10.044 -14.197 1.00 96.44 73 ASP A CA 1
ATOM 585 C C . ASP A 1 73 ? 23.349 -8.525 -14.404 1.00 96.44 73 ASP A C 1
ATOM 587 O O . ASP A 1 73 ? 24.075 -8.000 -15.249 1.00 96.44 73 ASP A O 1
ATOM 591 N N . VAL A 1 74 ? 22.531 -7.795 -13.636 1.00 97.00 74 VAL A N 1
ATOM 592 C CA . VAL A 1 74 ? 22.543 -6.319 -13.669 1.00 97.00 74 VAL A CA 1
ATOM 593 C C . VAL A 1 74 ? 23.830 -5.757 -13.077 1.00 97.00 74 VAL A C 1
ATOM 595 O O . VAL A 1 74 ? 24.434 -4.863 -13.672 1.00 97.00 74 VAL A O 1
ATOM 598 N N . VAL A 1 75 ? 24.300 -6.305 -11.953 1.00 96.06 75 VAL A N 1
ATOM 599 C CA . VAL A 1 75 ? 25.584 -5.906 -11.346 1.00 96.06 75 VAL A CA 1
ATOM 600 C C . VAL A 1 75 ? 26.750 -6.150 -12.314 1.00 96.06 75 VAL A C 1
ATOM 602 O O . VAL A 1 75 ? 27.635 -5.305 -12.426 1.00 96.06 75 VAL A O 1
ATOM 605 N N . ALA A 1 76 ? 26.721 -7.254 -13.066 1.00 96.00 76 ALA A N 1
ATOM 606 C CA . ALA A 1 76 ? 27.711 -7.580 -14.096 1.00 96.00 76 ALA A CA 1
ATOM 607 C C . ALA A 1 76 ? 27.513 -6.827 -15.431 1.00 96.00 76 ALA A C 1
ATOM 609 O O . ALA A 1 76 ? 28.360 -6.919 -16.321 1.00 96.00 76 ALA A O 1
ATOM 610 N N . GLY A 1 77 ? 26.400 -6.103 -15.603 1.00 95.25 77 GLY A N 1
ATOM 611 C CA . GLY A 1 77 ? 26.059 -5.389 -16.838 1.00 95.25 77 GLY A CA 1
ATOM 612 C C . GLY A 1 77 ? 25.595 -6.284 -18.000 1.00 95.25 77 GLY A C 1
ATOM 613 O O . GLY A 1 77 ? 25.631 -5.852 -19.155 1.00 95.25 77 GLY A O 1
ATOM 614 N N . ASN A 1 78 ? 25.176 -7.522 -17.730 1.00 95.62 78 ASN A N 1
ATOM 615 C CA . ASN A 1 78 ? 24.583 -8.461 -18.697 1.00 95.62 78 ASN A CA 1
ATOM 616 C C . ASN A 1 78 ? 23.072 -8.244 -18.906 1.00 95.62 78 ASN A C 1
ATOM 618 O O . ASN A 1 78 ? 22.493 -8.751 -19.878 1.00 95.62 78 ASN A O 1
ATOM 622 N N . VAL A 1 79 ? 22.434 -7.539 -17.972 1.00 96.44 79 VAL A N 1
ATOM 623 C CA . VAL A 1 79 ? 21.048 -7.060 -18.024 1.00 96.44 79 VAL A CA 1
ATOM 624 C C . VAL A 1 79 ? 21.036 -5.589 -17.630 1.00 96.44 79 VAL A C 1
ATOM 626 O O . VAL A 1 79 ? 21.845 -5.154 -16.816 1.00 96.44 79 VAL A O 1
ATOM 629 N N . ASP A 1 80 ? 20.138 -4.818 -18.235 1.00 97.00 80 ASP A N 1
ATOM 630 C CA . ASP A 1 80 ? 20.121 -3.368 -18.064 1.00 97.00 80 ASP A CA 1
ATOM 631 C C . ASP A 1 80 ? 19.303 -2.896 -16.867 1.00 97.00 80 ASP A C 1
ATOM 633 O O . ASP A 1 80 ? 19.706 -1.941 -16.218 1.00 97.00 80 ASP A O 1
ATOM 637 N N . TYR A 1 81 ? 18.192 -3.559 -16.551 1.00 96.38 81 TYR A N 1
ATOM 638 C CA . TYR A 1 81 ? 17.286 -3.176 -15.469 1.00 96.38 81 TYR A CA 1
ATOM 639 C C . TYR A 1 81 ? 16.828 -4.407 -14.683 1.00 96.38 81 TYR A C 1
ATOM 641 O O . TYR A 1 81 ? 16.619 -5.469 -15.269 1.00 96.38 81 TYR A O 1
ATOM 649 N N . VAL A 1 82 ? 16.629 -4.251 -13.374 1.00 94.88 82 VAL A N 1
ATOM 650 C CA . VAL A 1 82 ? 16.010 -5.251 -12.492 1.00 94.88 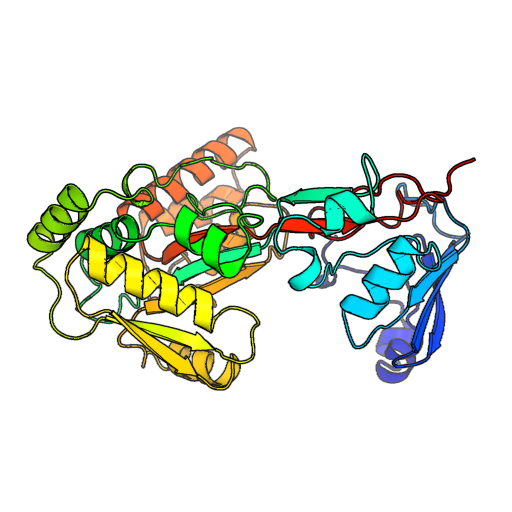82 VAL A CA 1
ATOM 651 C C . VAL A 1 82 ? 15.053 -4.559 -11.526 1.00 94.88 82 VAL A C 1
ATOM 653 O O . VAL A 1 82 ? 15.389 -3.523 -10.952 1.00 94.88 82 VAL A O 1
ATOM 656 N N . ASP A 1 83 ? 13.866 -5.134 -11.355 1.00 90.56 83 ASP A N 1
ATOM 657 C CA . ASP A 1 83 ? 12.821 -4.700 -10.418 1.00 90.56 83 ASP A CA 1
ATOM 658 C C . ASP A 1 83 ? 12.604 -5.686 -9.250 1.00 90.56 83 ASP A C 1
ATOM 660 O O . ASP A 1 83 ? 11.829 -5.424 -8.330 1.00 90.56 83 ASP A O 1
ATOM 664 N N . ALA A 1 84 ? 13.341 -6.800 -9.251 1.00 87.12 84 ALA A N 1
ATOM 665 C CA . ALA A 1 84 ? 13.344 -7.817 -8.207 1.00 87.12 84 ALA A CA 1
ATOM 666 C C . ALA A 1 84 ? 14.739 -7.950 -7.571 1.00 87.12 84 ALA A C 1
ATOM 668 O O . ALA A 1 84 ? 15.558 -8.775 -7.978 1.00 87.12 84 ALA A O 1
ATOM 669 N N . ILE A 1 85 ? 15.017 -7.126 -6.557 1.00 89.75 85 ILE A N 1
ATOM 670 C CA . ILE A 1 85 ? 16.234 -7.242 -5.739 1.00 89.75 85 ILE A CA 1
ATOM 671 C C . ILE A 1 85 ? 16.045 -8.383 -4.724 1.00 89.75 85 ILE A C 1
ATOM 673 O O . ILE A 1 85 ? 15.031 -8.391 -4.018 1.00 89.75 85 ILE A O 1
ATOM 677 N N . PRO A 1 86 ? 16.973 -9.355 -4.634 1.00 87.19 86 PRO A N 1
ATOM 678 C CA . PRO A 1 86 ? 16.812 -10.501 -3.751 1.00 87.19 86 PRO A CA 1
ATOM 679 C C . PRO A 1 86 ? 16.946 -10.089 -2.267 1.00 87.19 86 PRO A C 1
ATOM 681 O O . PRO A 1 86 ? 17.670 -9.137 -1.956 1.00 87.19 86 PRO A O 1
ATOM 684 N N . PRO A 1 87 ? 16.263 -10.781 -1.331 1.00 81.62 87 PRO A N 1
ATOM 685 C CA . PRO A 1 87 ? 16.217 -10.380 0.081 1.00 81.62 87 PRO A CA 1
ATOM 686 C C . PRO A 1 87 ? 17.583 -10.253 0.773 1.00 81.62 87 PRO A C 1
ATOM 688 O O . PRO A 1 87 ? 17.761 -9.392 1.631 1.00 81.62 87 PRO A O 1
ATOM 691 N N . ASP A 1 88 ? 18.557 -11.078 0.394 1.00 84.19 88 ASP A N 1
ATOM 692 C CA . ASP A 1 88 ? 19.926 -11.053 0.921 1.00 84.19 88 ASP A CA 1
ATOM 693 C C . ASP A 1 88 ? 20.710 -9.808 0.481 1.00 84.19 88 ASP A C 1
ATOM 695 O O . ASP A 1 88 ? 21.520 -9.287 1.246 1.00 84.19 88 ASP A O 1
ATOM 699 N N . ALA A 1 89 ? 20.451 -9.300 -0.727 1.00 89.50 89 ALA A N 1
ATOM 700 C CA . ALA A 1 89 ? 21.030 -8.046 -1.200 1.00 89.50 89 ALA A CA 1
ATOM 701 C C . ALA A 1 89 ? 20.311 -6.822 -0.610 1.00 89.50 89 ALA A C 1
ATOM 703 O O . ALA A 1 89 ? 20.932 -5.774 -0.421 1.00 89.50 89 ALA A O 1
ATOM 704 N N . VAL A 1 90 ? 19.017 -6.948 -0.302 1.00 87.06 90 VAL A N 1
ATOM 705 C CA . VAL A 1 90 ? 18.247 -5.931 0.433 1.00 87.06 90 VAL A CA 1
ATOM 706 C C . VAL A 1 90 ? 18.765 -5.785 1.865 1.00 87.06 90 VAL A C 1
ATOM 708 O O . VAL A 1 90 ? 18.951 -4.663 2.345 1.00 87.06 90 VAL A O 1
ATOM 711 N N . ALA A 1 91 ? 19.044 -6.905 2.536 1.00 82.12 91 ALA A N 1
ATOM 712 C CA . ALA A 1 91 ? 19.572 -6.914 3.893 1.00 82.12 91 ALA A CA 1
ATOM 713 C C . ALA A 1 91 ? 20.855 -6.071 3.996 1.00 82.12 91 ALA A C 1
ATOM 715 O O . ALA A 1 91 ? 21.795 -6.204 3.209 1.00 82.12 91 ALA A O 1
ATOM 716 N N . GLY A 1 92 ? 20.876 -5.140 4.953 1.00 81.75 92 GLY A N 1
ATOM 717 C CA . GLY A 1 92 ? 21.999 -4.213 5.133 1.00 81.75 92 GLY A CA 1
ATOM 718 C C . GLY A 1 92 ? 22.267 -3.287 3.937 1.00 81.75 92 GLY A C 1
ATOM 719 O O . GLY A 1 92 ? 23.353 -2.716 3.859 1.00 81.75 92 GLY A O 1
ATOM 720 N N . LYS A 1 93 ? 21.309 -3.134 3.007 1.00 88.56 93 LYS A N 1
ATOM 721 C CA . LYS A 1 93 ? 21.406 -2.274 1.813 1.00 88.56 93 LYS A CA 1
ATOM 722 C C . LYS A 1 93 ? 22.591 -2.618 0.901 1.00 88.56 93 LYS A C 1
ATOM 724 O O . LYS A 1 93 ? 23.112 -1.749 0.196 1.00 88.56 93 LYS A O 1
ATOM 729 N N . LYS A 1 94 ? 23.018 -3.888 0.876 1.00 91.94 94 LYS A N 1
ATOM 730 C CA . LYS A 1 94 ? 24.134 -4.357 0.034 1.00 91.94 94 LYS A CA 1
ATOM 731 C C . LYS A 1 94 ? 23.924 -3.983 -1.434 1.00 91.94 94 LYS A C 1
ATOM 733 O O . LYS A 1 94 ? 24.861 -3.545 -2.099 1.00 91.94 94 LYS A O 1
ATOM 738 N N . TRP A 1 95 ? 22.686 -4.074 -1.913 1.00 92.75 95 TRP A N 1
ATOM 739 C CA . TRP A 1 95 ? 22.334 -3.780 -3.295 1.00 92.75 95 TRP A CA 1
ATOM 740 C C . TRP A 1 95 ? 22.674 -2.355 -3.741 1.00 92.75 95 TRP A C 1
ATOM 742 O O . TRP A 1 95 ? 23.119 -2.164 -4.872 1.00 92.75 95 TRP A O 1
ATOM 752 N N . GLN A 1 96 ? 22.549 -1.378 -2.839 1.00 93.88 96 GLN A N 1
ATOM 753 C CA . GLN A 1 96 ? 22.915 0.018 -3.093 1.00 93.88 96 GLN A CA 1
ATOM 754 C C . GLN A 1 96 ? 24.428 0.175 -3.272 1.00 93.88 96 GLN A C 1
ATOM 756 O O . GLN A 1 96 ? 24.871 0.993 -4.073 1.00 93.88 96 GLN A O 1
ATOM 761 N N . THR A 1 97 ? 25.219 -0.627 -2.554 1.00 95.06 97 THR A N 1
ATOM 762 C CA . THR A 1 97 ? 26.686 -0.644 -2.671 1.00 95.06 97 THR A CA 1
ATOM 763 C C . THR A 1 97 ? 27.134 -1.336 -3.957 1.00 95.06 97 THR A C 1
ATOM 765 O O . THR A 1 97 ? 27.955 -0.796 -4.691 1.00 95.06 97 THR A O 1
ATOM 768 N N . ASP A 1 98 ? 26.573 -2.506 -4.259 1.00 95.50 98 ASP A N 1
ATOM 769 C CA . ASP A 1 98 ? 26.909 -3.294 -5.454 1.00 95.50 98 ASP A CA 1
ATOM 770 C C . ASP A 1 98 ? 26.546 -2.561 -6.759 1.00 95.50 98 ASP A C 1
ATOM 772 O O . ASP A 1 98 ? 27.286 -2.598 -7.747 1.00 95.50 98 ASP A O 1
ATOM 776 N N . LEU A 1 99 ? 25.400 -1.872 -6.771 1.00 95.81 99 LEU A N 1
ATOM 777 C CA . LEU A 1 99 ? 25.001 -0.999 -7.874 1.00 95.81 99 LEU A CA 1
ATOM 778 C C . LEU A 1 99 ? 25.701 0.368 -7.784 1.00 95.81 99 LEU A C 1
ATOM 780 O O . LEU A 1 99 ? 25.907 1.032 -8.788 1.00 95.81 99 LEU A O 1
ATOM 784 N N . GLY A 1 100 ? 26.146 0.817 -6.621 1.00 93.69 100 GLY A N 1
ATOM 785 C CA . GLY A 1 100 ? 26.736 2.144 -6.476 1.00 93.69 100 GLY A CA 1
ATOM 786 C C . GLY A 1 100 ? 25.747 3.288 -6.745 1.00 93.69 100 GLY A C 1
ATOM 787 O O . GLY A 1 100 ? 24.598 3.104 -7.155 1.00 93.69 100 GLY A O 1
ATOM 788 N N . GLU A 1 101 ? 26.199 4.509 -6.477 1.00 91.50 101 GLU A N 1
ATOM 789 C CA . GLU A 1 101 ? 25.353 5.701 -6.543 1.00 91.50 101 GLU A CA 1
ATOM 790 C C . GLU A 1 101 ? 24.808 5.963 -7.958 1.00 91.50 101 GLU A C 1
ATOM 792 O O . GLU A 1 101 ? 25.507 5.823 -8.964 1.00 91.50 101 GLU A O 1
ATOM 797 N N . GLY A 1 102 ? 23.532 6.357 -8.039 1.00 92.31 102 GLY A N 1
ATOM 798 C CA . GLY A 1 102 ? 22.872 6.717 -9.300 1.00 92.31 102 GLY A CA 1
ATOM 799 C C . GLY A 1 102 ? 22.529 5.540 -10.220 1.00 92.31 102 GLY A C 1
ATOM 800 O O . GLY A 1 102 ? 22.176 5.763 -11.381 1.00 92.31 102 GLY A O 1
ATOM 801 N N . ARG A 1 103 ? 22.637 4.299 -9.729 1.00 95.38 103 ARG A N 1
ATOM 802 C CA . ARG A 1 103 ? 22.245 3.070 -10.444 1.00 95.38 103 ARG A CA 1
ATOM 803 C C . ARG A 1 103 ? 21.117 2.296 -9.773 1.00 95.38 103 ARG A C 1
ATOM 805 O O . ARG A 1 103 ? 20.886 1.126 -10.073 1.00 95.38 103 ARG A O 1
ATOM 812 N N . TRP A 1 104 ? 20.423 2.958 -8.862 1.00 95.44 104 TRP A N 1
ATOM 813 C CA . TRP A 1 104 ? 19.250 2.431 -8.203 1.00 95.44 104 TRP A CA 1
ATOM 814 C C . TRP A 1 104 ? 18.305 3.549 -7.773 1.00 95.44 104 TRP A C 1
ATOM 816 O O . TRP A 1 104 ? 18.722 4.695 -7.600 1.00 95.44 104 TRP A O 1
ATOM 826 N N . GLN A 1 105 ? 17.034 3.202 -7.581 1.00 93.00 105 GLN A N 1
ATOM 827 C CA . GLN A 1 105 ? 16.057 4.065 -6.926 1.00 93.00 105 GLN A CA 1
ATOM 828 C C . GLN A 1 105 ? 15.040 3.242 -6.137 1.00 93.00 105 GLN A C 1
ATOM 830 O O . GLN A 1 105 ? 14.733 2.096 -6.479 1.00 93.00 105 GLN A O 1
ATOM 835 N N . LEU A 1 106 ? 14.506 3.872 -5.096 1.00 91.50 106 LEU A N 1
ATOM 836 C CA . LEU A 1 106 ? 13.292 3.453 -4.412 1.00 91.50 106 LEU A CA 1
ATOM 837 C C . LEU A 1 106 ? 12.159 4.352 -4.897 1.00 91.50 106 LEU A C 1
ATOM 839 O O . LEU A 1 106 ? 12.321 5.572 -4.943 1.00 91.50 106 LEU A O 1
ATOM 843 N N . SER A 1 107 ? 11.035 3.762 -5.279 1.00 91.38 107 SER A N 1
ATOM 844 C CA . SER A 1 107 ? 9.857 4.506 -5.721 1.00 91.38 107 SER A CA 1
ATOM 845 C C . SER A 1 107 ? 8.630 4.025 -4.948 1.00 91.38 107 SER A C 1
ATOM 847 O O . SER A 1 107 ? 8.452 2.808 -4.828 1.00 91.38 107 SER A O 1
ATOM 849 N N . PRO A 1 108 ? 7.790 4.937 -4.420 1.00 91.50 108 PRO A N 1
ATOM 850 C CA . PRO A 1 108 ? 6.516 4.563 -3.822 1.00 91.50 108 PRO A CA 1
ATOM 851 C C . PRO A 1 108 ? 5.716 3.676 -4.772 1.00 91.50 108 PRO A C 1
ATOM 853 O O . PRO A 1 108 ? 5.524 4.018 -5.942 1.00 91.50 108 PRO A O 1
ATOM 856 N N . SER A 1 109 ? 5.269 2.520 -4.286 1.00 92.38 109 SER A N 1
ATOM 857 C CA . SER A 1 109 ? 4.398 1.662 -5.079 1.00 92.38 109 SER A CA 1
ATOM 858 C C . SER A 1 109 ? 2.926 1.986 -4.841 1.00 92.38 109 SER A C 1
ATOM 860 O O . SER A 1 109 ? 2.549 2.682 -3.897 1.00 92.38 109 SER A O 1
ATOM 862 N N . THR A 1 110 ? 2.077 1.416 -5.684 1.00 94.06 110 THR A N 1
ATOM 863 C CA . THR A 1 110 ? 0.621 1.448 -5.542 1.00 94.06 110 THR A CA 1
ATOM 864 C C . THR A 1 110 ? 0.075 0.204 -4.835 1.00 94.06 110 THR A C 1
ATOM 866 O O . THR A 1 110 ? -1.114 -0.098 -4.913 1.00 94.06 110 THR A O 1
ATOM 869 N N . LEU A 1 111 ? 0.947 -0.516 -4.122 1.00 92.94 111 LEU A N 1
ATOM 870 C CA . LEU A 1 111 ? 0.573 -1.594 -3.221 1.00 92.94 111 LEU A CA 1
ATOM 871 C C . LEU A 1 111 ? 0.287 -1.027 -1.831 1.00 92.94 111 LEU A C 1
ATOM 873 O O . LEU A 1 111 ? 1.155 -0.436 -1.187 1.00 92.94 111 LEU A O 1
ATOM 877 N N . TRP A 1 112 ? -0.922 -1.278 -1.353 1.00 95.12 112 TRP A N 1
ATOM 878 C CA . TRP A 1 112 ? -1.368 -0.985 -0.000 1.00 95.12 112 TRP A CA 1
ATOM 879 C C . TRP A 1 112 ? -1.595 -2.290 0.768 1.00 95.12 112 TRP A C 1
ATOM 881 O O . TRP A 1 112 ? -2.148 -3.248 0.215 1.00 95.12 112 TRP A O 1
ATOM 891 N N . ASN A 1 113 ? -1.187 -2.347 2.036 1.00 94.50 113 ASN A N 1
ATOM 892 C CA . ASN A 1 113 ? -1.379 -3.515 2.892 1.00 94.50 113 ASN A CA 1
ATOM 893 C C . ASN A 1 113 ? -1.946 -3.139 4.265 1.00 94.50 113 ASN A C 1
ATOM 895 O O . ASN A 1 113 ? -1.618 -2.087 4.817 1.00 94.50 113 ASN A O 1
ATOM 899 N N . GLY A 1 114 ? -2.768 -4.025 4.826 1.00 96.12 114 GLY A N 1
ATOM 900 C CA . GLY A 1 114 ? -3.405 -3.840 6.125 1.00 96.12 114 GLY A CA 1
ATOM 901 C C . GLY A 1 114 ? -4.066 -5.114 6.645 1.00 96.12 114 GLY A C 1
ATOM 902 O O . GLY A 1 114 ? -3.983 -6.180 6.029 1.00 96.12 114 GLY A O 1
ATOM 903 N N . TYR A 1 115 ? -4.778 -4.997 7.762 1.00 97.81 115 TYR A N 1
ATOM 904 C CA . TYR A 1 115 ? -5.588 -6.084 8.317 1.00 97.81 115 TYR A CA 1
ATOM 905 C C . TYR A 1 115 ? -7.030 -5.647 8.509 1.00 97.81 115 TYR A C 1
ATOM 907 O O . TYR A 1 115 ? -7.304 -4.631 9.149 1.00 97.81 115 TYR A O 1
ATOM 915 N N . SER A 1 116 ? -7.956 -6.417 7.944 1.00 97.94 116 SER A N 1
ATOM 916 C CA . SER A 1 116 ? -9.387 -6.154 8.073 1.00 97.94 116 SER A CA 1
ATOM 917 C C . SER A 1 116 ? -9.917 -6.708 9.382 1.00 97.94 116 SER A C 1
ATOM 919 O O . SER A 1 116 ? -9.525 -7.798 9.806 1.00 97.94 116 SER A O 1
ATOM 921 N N . PHE A 1 117 ? -10.852 -5.978 9.981 1.00 98.25 117 PHE A N 1
ATOM 922 C CA . PHE A 1 117 ? -11.628 -6.444 11.121 1.00 98.25 117 PHE A CA 1
ATOM 923 C C . PHE A 1 117 ? -12.979 -6.974 10.623 1.00 98.25 117 PHE A C 1
ATOM 925 O O . PHE A 1 117 ? -13.727 -6.193 10.035 1.00 98.25 117 PHE A O 1
ATOM 932 N N . PRO A 1 118 ? -13.336 -8.255 10.830 1.00 97.19 118 PRO A N 1
ATOM 933 C CA . PRO A 1 118 ? -14.668 -8.747 10.482 1.00 97.19 118 PRO A CA 1
ATOM 934 C C . PRO A 1 118 ? -15.715 -8.129 11.417 1.00 97.19 118 PRO A C 1
ATOM 936 O O . PRO A 1 118 ? -15.898 -8.578 12.545 1.00 97.19 118 PRO A O 1
ATOM 939 N N . GLN A 1 119 ? -16.428 -7.098 10.963 1.00 96.25 119 GLN A N 1
ATOM 940 C CA . GLN A 1 119 ? -17.408 -6.369 11.780 1.00 96.25 119 GLN A CA 1
ATOM 941 C C . GLN A 1 119 ? -18.713 -7.141 11.977 1.00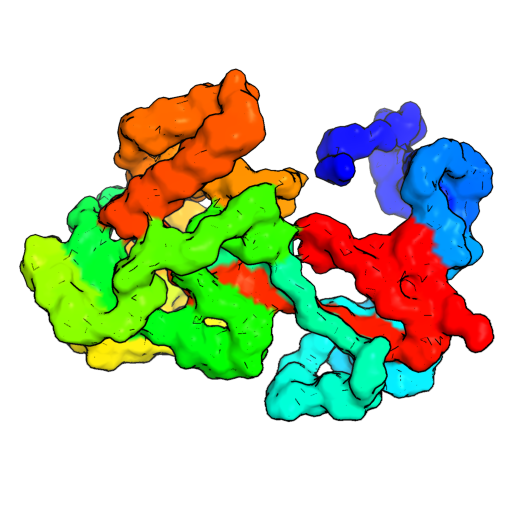 96.25 119 GLN A C 1
ATOM 943 O O . GLN A 1 119 ? -19.589 -6.691 12.714 1.00 96.25 119 GLN A O 1
ATOM 948 N N . TYR A 1 120 ? -18.873 -8.307 11.349 1.00 95.69 120 TYR A N 1
ATOM 949 C CA . TYR A 1 120 ? -19.916 -9.267 11.703 1.00 95.69 120 TYR A CA 1
ATOM 950 C C . TYR A 1 120 ? -19.602 -10.049 12.989 1.00 95.69 120 TYR A C 1
ATOM 952 O O . TYR A 1 120 ? -20.529 -10.590 13.586 1.00 95.69 120 TYR A O 1
ATOM 960 N N . ASP A 1 121 ? -18.344 -10.082 13.444 1.00 96.12 121 ASP A N 1
ATOM 961 C CA . ASP A 1 121 ? -17.962 -10.645 14.742 1.00 96.12 121 ASP A CA 1
ATOM 962 C C . ASP A 1 121 ? -18.137 -9.587 15.846 1.00 96.12 121 ASP A C 1
ATOM 964 O O . ASP A 1 121 ? -17.690 -8.442 15.729 1.00 96.12 121 ASP A O 1
ATOM 968 N N . GLU A 1 122 ? -18.791 -9.978 16.940 1.00 93.69 122 GLU A N 1
ATOM 969 C CA . GLU A 1 122 ? -19.101 -9.102 18.075 1.00 93.69 122 GLU A CA 1
ATOM 970 C C . GLU A 1 122 ? -17.854 -8.463 18.709 1.00 93.69 122 GLU A C 1
ATOM 972 O O . GLU A 1 122 ? -17.924 -7.333 19.194 1.00 93.69 122 GLU A O 1
ATOM 977 N N . LYS A 1 123 ? -16.691 -9.130 18.657 1.00 95.38 123 LYS A N 1
ATOM 978 C CA . LYS A 1 123 ? -15.426 -8.611 19.212 1.00 95.38 123 LYS A CA 1
ATOM 979 C C . LYS A 1 123 ? -14.921 -7.364 18.494 1.00 95.38 123 LYS A C 1
ATOM 981 O O . LYS A 1 123 ? -14.108 -6.635 19.054 1.00 95.38 123 LYS A O 1
ATOM 986 N N . PHE A 1 124 ? -15.375 -7.125 17.266 1.00 97.06 124 PHE A N 1
ATOM 987 C CA . PHE A 1 124 ? -14.932 -6.004 16.445 1.00 97.06 124 PHE A CA 1
ATOM 988 C C . PHE A 1 124 ? -16.064 -5.042 16.105 1.00 97.06 124 PHE A C 1
ATOM 990 O O . PHE A 1 124 ? -15.915 -4.287 15.152 1.00 97.06 124 PHE A O 1
ATOM 997 N N . LYS A 1 125 ? -17.186 -5.043 16.838 1.00 95.56 125 LYS A N 1
ATOM 998 C CA . LYS A 1 125 ? -18.293 -4.098 16.602 1.00 95.56 125 LYS A CA 1
ATOM 999 C C . LYS A 1 125 ? -17.935 -2.669 16.997 1.00 95.56 125 LYS A C 1
ATOM 1001 O O . LYS A 1 125 ? -18.220 -1.741 16.240 1.00 95.56 125 LYS A O 1
ATOM 1006 N N . ASP A 1 126 ? -17.287 -2.493 18.145 1.00 97.56 126 ASP A N 1
ATOM 1007 C CA . ASP A 1 126 ? -16.927 -1.171 18.655 1.00 97.56 126 ASP A CA 1
ATOM 1008 C C . ASP A 1 126 ? -15.658 -0.636 17.951 1.00 97.56 126 ASP A C 1
ATOM 1010 O O . ASP A 1 126 ? -14.616 -1.304 17.988 1.00 97.56 126 ASP A O 1
ATOM 1014 N N . PRO A 1 127 ? -15.704 0.551 17.309 1.00 98.12 127 PRO A N 1
ATOM 1015 C CA . PRO A 1 127 ? -14.524 1.162 16.700 1.00 98.12 127 PRO A CA 1
ATOM 1016 C C . PRO A 1 127 ? -13.376 1.362 17.689 1.00 98.12 127 PRO A C 1
ATOM 1018 O O . PRO A 1 127 ? -12.227 1.206 17.290 1.00 98.12 127 PRO A O 1
ATOM 1021 N N . LYS A 1 128 ? -13.642 1.610 18.977 1.00 98.56 128 LYS A N 1
ATOM 1022 C CA . LYS A 1 128 ? -12.591 1.783 19.991 1.00 98.56 128 LYS A CA 1
ATOM 1023 C C . LYS A 1 128 ? -11.711 0.546 20.128 1.00 98.56 128 LYS A C 1
ATOM 1025 O O . LYS A 1 128 ? -10.499 0.676 20.264 1.00 98.56 128 LYS A O 1
ATOM 1030 N N . VAL A 1 129 ? -12.287 -0.656 20.021 1.00 98.44 129 VAL A N 1
ATOM 1031 C CA . VAL A 1 129 ? -11.510 -1.908 20.036 1.00 98.44 129 VAL A CA 1
ATOM 1032 C C . VAL A 1 129 ? -10.601 -1.986 18.808 1.00 98.44 129 VAL A C 1
ATOM 1034 O O . VAL A 1 129 ? -9.419 -2.299 18.935 1.00 98.44 129 VAL A O 1
ATOM 1037 N N . ARG A 1 130 ? -11.121 -1.646 17.621 1.00 98.56 130 ARG A N 1
ATOM 1038 C CA . ARG A 1 130 ? -10.348 -1.656 16.364 1.00 98.56 130 ARG A CA 1
ATOM 1039 C C . ARG A 1 130 ? -9.226 -0.614 16.375 1.00 98.56 130 ARG A C 1
ATOM 1041 O O . ARG A 1 130 ? -8.095 -0.918 15.999 1.00 98.56 130 ARG A O 1
ATOM 1048 N N . GLN A 1 131 ? -9.521 0.592 16.854 1.00 98.75 131 GLN A N 1
ATOM 1049 C CA . GLN A 1 131 ? -8.559 1.680 17.030 1.00 98.75 131 GLN A CA 1
ATOM 1050 C C . GLN A 1 131 ? -7.472 1.308 18.044 1.00 98.75 131 GLN A C 1
ATOM 1052 O O . GLN A 1 131 ? -6.295 1.466 17.742 1.00 98.75 131 GLN A O 1
ATOM 1057 N N . ALA A 1 132 ? -7.837 0.738 19.197 1.00 98.75 132 ALA A N 1
ATOM 1058 C CA . ALA A 1 132 ? -6.876 0.289 20.203 1.00 98.75 132 ALA A CA 1
ATOM 1059 C C . ALA A 1 132 ? -5.915 -0.771 19.650 1.00 98.75 132 ALA A C 1
ATOM 1061 O O . ALA A 1 132 ? -4.708 -0.678 19.857 1.00 98.75 132 ALA A O 1
ATOM 1062 N N . ILE A 1 133 ? -6.435 -1.750 18.899 1.00 98.75 133 ILE A N 1
ATOM 1063 C CA . ILE A 1 133 ? -5.601 -2.752 18.223 1.00 98.75 133 ILE A CA 1
ATOM 1064 C C . ILE A 1 133 ? -4.686 -2.084 17.188 1.00 98.75 133 ILE A C 1
ATOM 1066 O O . ILE A 1 133 ? -3.507 -2.408 17.134 1.00 98.75 133 ILE A O 1
ATOM 1070 N N . SER A 1 134 ? -5.186 -1.122 16.407 1.00 98.75 134 SER A N 1
ATOM 1071 C CA . SER A 1 134 ? -4.379 -0.373 15.431 1.00 98.75 134 SER A CA 1
ATOM 1072 C C . SER A 1 134 ? -3.236 0.427 16.076 1.00 98.75 134 SER A C 1
ATOM 1074 O O . SER A 1 134 ? -2.118 0.421 15.553 1.00 98.75 134 SER A O 1
ATOM 1076 N N . MET A 1 135 ? -3.501 1.072 17.216 1.00 98.69 135 MET A N 1
ATOM 1077 C CA . MET A 1 135 ? -2.516 1.816 18.018 1.00 98.69 135 MET A CA 1
ATOM 1078 C C . MET A 1 135 ? -1.484 0.905 18.685 1.00 98.69 135 MET A C 1
ATOM 1080 O O . MET A 1 135 ? -0.427 1.358 19.100 1.00 98.69 135 MET A O 1
ATOM 1084 N N . ALA A 1 136 ? -1.771 -0.387 18.812 1.00 98.50 136 ALA A N 1
ATOM 1085 C CA . ALA A 1 136 ? -0.851 -1.343 19.410 1.00 98.50 136 ALA A CA 1
ATOM 1086 C C . ALA A 1 136 ? 0.216 -1.852 18.433 1.00 98.50 136 ALA A C 1
ATOM 1088 O O . ALA A 1 136 ? 1.089 -2.606 18.852 1.00 98.50 136 ALA A O 1
ATOM 1089 N N . ILE A 1 137 ? 0.134 -1.486 17.149 1.00 98.44 137 ILE A N 1
ATOM 1090 C CA . ILE A 1 137 ? 0.999 -2.007 16.087 1.00 98.44 137 ILE A CA 1
ATOM 1091 C C . ILE A 1 137 ? 2.129 -1.019 15.796 1.00 98.44 137 ILE A C 1
ATOM 1093 O O . ILE A 1 137 ? 1.906 0.055 15.231 1.00 98.44 137 ILE A O 1
ATOM 1097 N N . ASP A 1 138 ? 3.358 -1.431 16.093 1.00 97.00 138 ASP A N 1
ATOM 1098 C CA . ASP A 1 138 ? 4.577 -0.748 15.667 1.00 97.00 138 ASP A CA 1
ATOM 1099 C C . ASP A 1 138 ? 4.855 -1.031 14.189 1.00 97.00 138 ASP A C 1
ATOM 1101 O O . ASP A 1 138 ? 5.545 -1.979 13.810 1.00 97.00 138 ASP A O 1
ATOM 1105 N N . ARG A 1 139 ? 4.270 -0.196 13.330 1.00 96.81 139 ARG A N 1
ATOM 1106 C CA . ARG A 1 139 ? 4.403 -0.315 11.873 1.00 96.81 139 ARG A CA 1
ATOM 1107 C C . ARG A 1 139 ? 5.849 -0.174 11.418 1.00 96.81 139 ARG A C 1
ATOM 1109 O O . ARG A 1 139 ? 6.231 -0.878 10.487 1.00 96.81 139 ARG A O 1
ATOM 1116 N N . GLN A 1 140 ? 6.639 0.677 12.078 1.00 93.94 140 GLN A N 1
ATOM 1117 C CA . GLN A 1 140 ? 8.050 0.860 11.747 1.00 93.94 140 GLN A CA 1
ATOM 1118 C C . GLN A 1 140 ? 8.838 -0.408 12.074 1.00 93.94 140 GLN A C 1
ATOM 1120 O O . GLN A 1 140 ? 9.514 -0.940 11.193 1.00 93.94 140 GLN A O 1
ATOM 1125 N N . ALA A 1 141 ? 8.679 -0.955 13.283 1.00 91.38 141 ALA A N 1
ATOM 1126 C CA . ALA A 1 141 ? 9.326 -2.208 13.667 1.00 91.38 141 ALA A CA 1
ATOM 1127 C C . ALA A 1 141 ? 8.895 -3.378 12.768 1.00 91.38 141 ALA A C 1
ATOM 1129 O O . ALA A 1 141 ? 9.735 -4.191 12.377 1.00 91.38 141 ALA A O 1
ATOM 1130 N N . VAL A 1 142 ? 7.616 -3.445 12.374 1.00 91.12 142 VAL A N 1
ATOM 1131 C CA . VAL A 1 142 ? 7.116 -4.451 11.419 1.00 91.12 142 VAL A CA 1
ATOM 1132 C C . VAL A 1 142 ? 7.792 -4.300 10.051 1.00 91.12 142 VAL A C 1
ATOM 1134 O O . VAL A 1 142 ? 8.279 -5.288 9.494 1.00 91.12 142 VAL A O 1
ATOM 1137 N N . THR A 1 143 ? 7.866 -3.085 9.494 1.00 89.81 143 THR A N 1
ATOM 1138 C CA . THR A 1 143 ? 8.534 -2.860 8.199 1.00 89.81 143 THR A CA 1
ATOM 1139 C C . THR A 1 143 ? 10.041 -3.099 8.269 1.00 89.81 143 THR A C 1
ATOM 1141 O O . THR A 1 143 ? 10.615 -3.646 7.322 1.00 89.81 143 THR A O 1
ATOM 1144 N N . ASP A 1 144 ? 10.679 -2.767 9.390 1.00 86.25 144 ASP A N 1
ATOM 1145 C CA . ASP A 1 144 ? 12.109 -2.985 9.619 1.00 86.25 144 ASP A CA 1
ATOM 1146 C C . ASP A 1 144 ? 12.437 -4.474 9.700 1.00 86.25 144 ASP A C 1
ATOM 1148 O O . ASP A 1 144 ? 13.351 -4.941 9.018 1.00 86.25 144 ASP A O 1
ATOM 1152 N N . ALA A 1 145 ? 11.647 -5.235 10.460 1.00 78.06 145 ALA A N 1
ATOM 1153 C CA . ALA A 1 145 ? 11.866 -6.661 10.667 1.00 78.06 145 ALA A CA 1
ATOM 1154 C C . ALA A 1 145 ? 11.675 -7.492 9.389 1.00 78.06 145 ALA A C 1
ATOM 1156 O O . ALA A 1 145 ? 12.386 -8.477 9.193 1.00 78.06 145 ALA A O 1
ATOM 1157 N N . VAL A 1 146 ? 10.730 -7.111 8.520 1.00 75.06 146 VAL A N 1
ATOM 1158 C CA . VAL A 1 146 ? 10.314 -7.977 7.399 1.00 75.06 146 VAL A CA 1
ATOM 1159 C C . VAL A 1 146 ? 10.762 -7.468 6.035 1.00 75.06 146 VAL A C 1
ATOM 1161 O O . VAL A 1 146 ? 10.964 -8.252 5.109 1.00 75.06 146 VAL A O 1
ATOM 1164 N N . THR A 1 147 ? 10.964 -6.158 5.897 1.00 72.81 147 THR A N 1
ATOM 1165 C CA . THR A 1 147 ? 11.372 -5.545 4.622 1.00 72.81 147 THR A CA 1
ATOM 1166 C C . THR A 1 147 ? 12.676 -4.766 4.710 1.00 72.81 147 THR A C 1
ATOM 1168 O O . THR A 1 147 ? 13.013 -4.050 3.771 1.00 72.81 147 THR A O 1
ATOM 1171 N N . ASN A 1 148 ? 13.426 -4.911 5.812 1.00 78.69 148 ASN A N 1
ATOM 1172 C CA . ASN A 1 148 ? 14.623 -4.114 6.107 1.00 78.69 148 ASN A CA 1
ATOM 1173 C C . ASN A 1 148 ? 14.353 -2.596 6.031 1.00 78.69 148 ASN A C 1
ATOM 1175 O O . ASN A 1 148 ? 15.226 -1.822 5.633 1.00 78.69 148 ASN A O 1
ATOM 1179 N N . GLY A 1 149 ? 13.126 -2.188 6.375 1.00 77.94 149 GLY A N 1
ATOM 1180 C CA . GLY A 1 149 ? 12.691 -0.790 6.406 1.00 77.94 149 GLY A CA 1
ATOM 1181 C C . GLY A 1 149 ? 12.471 -0.163 5.029 1.00 77.94 149 GLY A C 1
ATOM 1182 O O . GLY A 1 149 ? 12.415 1.059 4.919 1.00 77.94 149 GLY A O 1
ATOM 1183 N N . GLU A 1 150 ? 12.403 -0.963 3.959 1.00 82.25 150 GLU A N 1
ATOM 1184 C CA . GLU A 1 150 ? 12.210 -0.429 2.606 1.00 82.25 150 GLU A CA 1
ATOM 1185 C C . GLU A 1 150 ? 10.737 -0.184 2.262 1.00 82.25 150 GLU A C 1
ATOM 1187 O O . GLU A 1 150 ? 10.462 0.717 1.471 1.00 82.25 150 GLU A O 1
ATOM 1192 N N . ASN A 1 151 ? 9.789 -0.923 2.854 1.00 89.69 151 ASN A N 1
ATOM 1193 C CA . ASN A 1 151 ? 8.376 -0.535 2.804 1.00 89.69 151 ASN A CA 1
ATOM 1194 C C . ASN A 1 151 ? 8.118 0.661 3.725 1.00 89.69 151 ASN A C 1
ATOM 1196 O O . ASN A 1 151 ? 8.741 0.803 4.775 1.00 89.69 151 ASN A O 1
ATOM 1200 N N . THR A 1 152 ? 7.160 1.501 3.348 1.00 93.38 152 THR A N 1
ATOM 1201 C CA . THR A 1 152 ? 6.773 2.671 4.143 1.00 93.38 152 THR A CA 1
ATOM 1202 C C . THR A 1 152 ? 5.693 2.286 5.158 1.00 93.38 152 THR A C 1
ATOM 1204 O O . THR A 1 152 ? 4.713 1.660 4.751 1.00 93.38 152 THR A O 1
ATOM 1207 N N . PRO A 1 153 ? 5.810 2.655 6.448 1.00 95.69 153 PRO A N 1
ATOM 1208 C CA . PRO A 1 153 ? 4.731 2.491 7.423 1.00 95.69 153 PRO A CA 1
ATOM 1209 C C . PRO A 1 153 ? 3.404 3.093 6.938 1.00 95.69 153 PRO A C 1
ATOM 1211 O O . PRO A 1 153 ? 3.366 4.201 6.406 1.00 95.69 153 PRO A O 1
ATOM 1214 N N . GLY A 1 154 ? 2.312 2.346 7.092 1.00 96.38 154 GLY A N 1
ATOM 1215 C CA . GLY A 1 154 ? 1.004 2.701 6.546 1.00 96.38 154 GLY A CA 1
ATOM 1216 C C . GLY A 1 154 ? 0.153 3.501 7.528 1.00 96.38 154 GLY A C 1
ATOM 1217 O O . GLY A 1 154 ? -0.271 2.964 8.547 1.00 96.38 154 GLY A O 1
ATOM 1218 N N . THR A 1 155 ? -0.150 4.751 7.193 1.00 96.75 155 THR A N 1
ATOM 1219 C CA . THR A 1 155 ? -0.891 5.715 8.034 1.00 96.75 155 THR A CA 1
ATOM 1220 C C . THR A 1 155 ? -2.144 6.295 7.354 1.00 96.75 155 THR A C 1
ATOM 1222 O O . THR A 1 155 ? -2.735 7.260 7.828 1.00 96.75 155 THR A O 1
ATOM 1225 N N . ALA A 1 156 ? -2.569 5.700 6.240 1.00 97.19 156 ALA A N 1
ATOM 1226 C CA . ALA A 1 156 ? -3.701 6.094 5.407 1.00 97.19 156 ALA A CA 1
ATOM 1227 C C . ALA A 1 156 ? -4.236 4.873 4.635 1.00 97.19 156 ALA A C 1
ATOM 1229 O O . ALA A 1 156 ? -3.584 3.829 4.557 1.00 97.19 156 ALA A O 1
ATOM 1230 N N . TRP A 1 157 ? -5.412 5.003 4.025 1.00 97.19 157 TRP A N 1
ATOM 1231 C CA . TRP A 1 157 ? -6.099 3.974 3.226 1.00 97.19 157 TRP A CA 1
ATOM 1232 C C . TRP A 1 157 ? -5.831 4.083 1.718 1.00 97.19 157 TRP A C 1
ATOM 1234 O O . TRP A 1 157 ? -6.406 3.342 0.923 1.00 97.19 157 TRP A O 1
ATOM 1244 N N . SER A 1 158 ? -4.920 4.971 1.323 1.00 95.31 158 SER A N 1
ATOM 1245 C CA . SER A 1 158 ? -4.338 5.066 -0.018 1.00 95.31 158 SER A CA 1
ATOM 1246 C C . SER A 1 158 ? -2.819 5.256 0.095 1.00 95.31 158 SER A C 1
ATOM 1248 O O . SER A 1 158 ? -2.396 6.066 0.918 1.00 95.31 158 SER A O 1
ATOM 1250 N N . PRO A 1 159 ? -1.987 4.557 -0.697 1.00 95.44 159 PRO A N 1
ATOM 1251 C CA . PRO A 1 159 ? -0.532 4.647 -0.606 1.00 95.44 159 PRO A CA 1
ATOM 1252 C C . PRO A 1 159 ? 0.029 5.890 -1.329 1.00 95.44 159 PRO A C 1
ATOM 1254 O O . PRO A 1 159 ? -0.597 6.375 -2.272 1.00 95.44 159 PRO A O 1
ATOM 1257 N N . PRO A 1 160 ? 1.255 6.336 -0.990 1.00 94.06 160 PRO A N 1
ATOM 1258 C CA . PRO A 1 160 ? 1.922 7.497 -1.592 1.00 94.06 160 PRO A CA 1
ATOM 1259 C C . PRO A 1 160 ? 2.300 7.318 -3.070 1.00 94.06 160 PRO A C 1
ATOM 1261 O O . PRO A 1 160 ? 2.735 8.265 -3.713 1.00 94.06 160 PRO A O 1
ATOM 1264 N N . GLY A 1 161 ? 2.148 6.116 -3.638 1.00 91.94 161 GLY A N 1
ATOM 1265 C CA . GLY A 1 161 ? 2.270 5.902 -5.083 1.00 91.94 161 GLY A CA 1
ATOM 1266 C C . GLY A 1 161 ? 1.070 6.404 -5.898 1.00 91.94 161 GLY A C 1
ATOM 1267 O O . GLY A 1 161 ? 1.104 6.306 -7.125 1.00 91.94 161 GLY A O 1
ATOM 1268 N N . ILE A 1 162 ? 0.006 6.891 -5.249 1.00 93.06 162 ILE A N 1
ATOM 1269 C CA . ILE A 1 162 ? -1.192 7.460 -5.878 1.00 93.06 162 ILE A CA 1
ATOM 1270 C C . ILE A 1 162 ? -1.463 8.854 -5.315 1.00 93.06 162 ILE A C 1
ATOM 1272 O O . ILE A 1 162 ? -1.538 9.034 -4.105 1.00 93.06 162 ILE A O 1
ATOM 1276 N N . GLU A 1 163 ? -1.697 9.806 -6.215 1.00 91.31 163 GLU A N 1
ATOM 1277 C CA . GLU A 1 163 ? -2.082 11.173 -5.870 1.00 91.31 163 GLU A CA 1
ATOM 1278 C C . GLU A 1 163 ? -3.609 11.379 -5.945 1.00 91.31 163 GLU A C 1
ATOM 1280 O O . GLU A 1 163 ? -4.257 10.767 -6.803 1.00 91.31 163 GLU A O 1
ATOM 1285 N N . PRO A 1 164 ? -4.192 12.262 -5.108 1.00 93.12 164 PRO A N 1
ATOM 1286 C CA . PRO A 1 164 ? -3.533 12.962 -4.002 1.00 93.12 164 PRO A CA 1
ATOM 1287 C C . PRO A 1 164 ? -3.273 12.031 -2.808 1.00 93.12 164 PRO A C 1
ATOM 1289 O O . PRO A 1 164 ? -4.174 11.304 -2.375 1.00 93.12 164 PRO A O 1
ATOM 1292 N N . PHE A 1 165 ? -2.065 12.083 -2.245 1.00 94.12 165 PHE A N 1
ATOM 1293 C CA . PHE A 1 165 ? -1.737 11.370 -1.007 1.00 94.12 165 PHE A CA 1
ATOM 1294 C C . PHE A 1 165 ? -2.014 12.235 0.233 1.00 94.12 165 PHE A C 1
ATOM 1296 O O . PHE A 1 165 ? -1.518 13.353 0.356 1.00 94.12 165 PHE A O 1
ATOM 1303 N N . GLN A 1 166 ? -2.798 11.708 1.179 1.00 94.44 166 GLN A N 1
ATOM 1304 C CA . GLN A 1 166 ? -3.033 12.336 2.484 1.00 94.44 166 GLN A CA 1
ATOM 1305 C C . GLN A 1 166 ? -2.139 11.681 3.532 1.00 94.44 166 GLN A C 1
ATOM 1307 O O . GLN A 1 166 ? -2.497 10.655 4.112 1.00 94.44 166 GLN A O 1
ATOM 1312 N N . ASP A 1 167 ? -0.967 12.277 3.737 1.00 93.06 167 ASP A N 1
ATOM 1313 C CA . ASP A 1 167 ? -0.000 11.777 4.706 1.00 93.06 167 ASP A CA 1
ATOM 1314 C C . ASP A 1 167 ? -0.554 11.832 6.134 1.00 93.06 167 ASP A C 1
ATOM 1316 O O . ASP A 1 167 ? -1.238 12.781 6.521 1.00 93.06 167 ASP A O 1
ATOM 1320 N N . ASP A 1 168 ? -0.260 10.782 6.892 1.00 96.56 168 ASP A N 1
ATOM 1321 C CA . ASP A 1 168 ? -0.622 10.608 8.300 1.00 96.56 168 ASP A CA 1
ATOM 1322 C C . ASP A 1 168 ? -2.096 10.869 8.677 1.00 96.56 168 ASP A C 1
ATOM 1324 O O . ASP A 1 168 ? -2.416 11.255 9.801 1.00 96.56 168 ASP A O 1
ATOM 1328 N N . ILE A 1 169 ? -3.035 10.639 7.752 1.00 97.62 169 ILE A N 1
ATOM 1329 C CA . ILE A 1 169 ? -4.464 10.931 7.970 1.00 97.62 169 ILE A CA 1
ATOM 1330 C C . ILE A 1 169 ? -5.107 10.079 9.078 1.00 97.62 169 ILE A C 1
ATOM 1332 O O . ILE A 1 169 ? -6.107 10.482 9.671 1.00 97.62 169 ILE A O 1
ATOM 1336 N N . CYS A 1 170 ? -4.541 8.907 9.379 1.00 97.75 170 CYS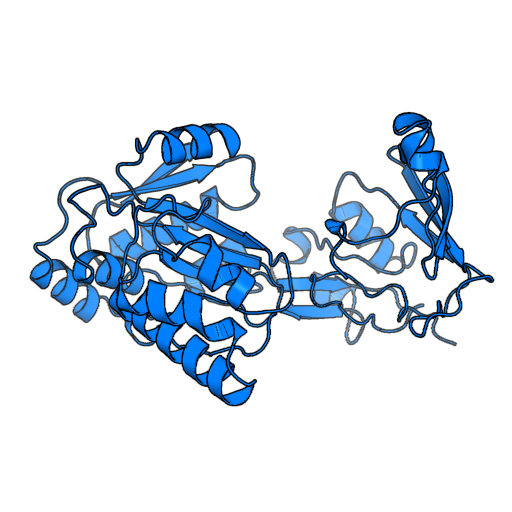 A N 1
ATOM 1337 C CA . CYS A 1 170 ? -4.956 8.077 10.508 1.00 97.75 170 CYS A CA 1
ATOM 1338 C C . CYS A 1 170 ? -4.601 8.710 11.870 1.00 97.75 170 CYS A C 1
ATOM 1340 O O . CYS A 1 170 ? -5.268 8.427 12.874 1.00 97.75 170 CYS A O 1
ATOM 1342 N N . GLY A 1 171 ? -3.579 9.574 11.901 1.00 97.25 171 GLY A N 1
ATOM 1343 C CA . GLY A 1 171 ? -3.072 10.244 13.095 1.00 97.25 171 GLY A CA 1
ATOM 1344 C C . GLY A 1 171 ? -2.697 9.266 14.207 1.00 97.25 171 GLY A C 1
ATOM 1345 O O . GLY A 1 171 ? -2.257 8.143 13.952 1.00 97.25 171 GLY A O 1
ATOM 1346 N N . ASP A 1 172 ? -2.943 9.670 15.457 1.00 96.75 172 ASP A N 1
ATOM 1347 C CA . ASP A 1 172 ? -2.608 8.909 16.673 1.00 96.75 172 ASP A CA 1
ATOM 1348 C C . ASP A 1 172 ? -3.080 7.443 16.642 1.00 96.75 172 ASP A C 1
ATOM 1350 O O . ASP A 1 172 ? -2.465 6.580 17.257 1.00 96.75 172 ASP A O 1
ATOM 1354 N N . LYS A 1 173 ? -4.139 7.125 15.882 1.00 97.88 173 LYS A N 1
ATOM 1355 C CA . LYS A 1 173 ? -4.707 5.770 15.773 1.00 97.88 173 LYS A CA 1
ATOM 1356 C C . LYS A 1 173 ? -3.810 4.783 15.012 1.00 97.88 173 LYS A C 1
ATOM 1358 O O . LYS A 1 173 ? -4.074 3.576 15.028 1.00 97.88 173 LYS A O 1
ATOM 1363 N N . CYS A 1 174 ? -2.783 5.278 14.323 1.00 97.81 174 CYS A N 1
ATOM 1364 C CA . CYS A 1 174 ? -1.789 4.474 13.611 1.00 97.81 174 CYS A CA 1
ATOM 1365 C C . CYS A 1 174 ? -0.364 4.627 14.164 1.00 97.81 174 CYS A C 1
ATOM 1367 O O . CYS A 1 174 ? 0.563 4.023 13.616 1.00 97.81 174 CYS A O 1
ATOM 1369 N N . HIS A 1 175 ? -0.196 5.356 15.268 1.00 97.19 175 HIS A N 1
ATOM 1370 C CA . HIS A 1 175 ? 1.071 5.474 15.988 1.00 97.19 175 HIS A CA 1
ATOM 1371 C C . HIS A 1 175 ? 1.009 4.700 17.300 1.00 97.19 175 HIS A C 1
ATOM 1373 O O . HIS A 1 175 ? -0.053 4.562 17.905 1.00 97.19 175 HIS A O 1
ATOM 1379 N N . VAL A 1 176 ? 2.154 4.171 17.733 1.00 97.56 176 VAL A N 1
ATOM 1380 C CA . VAL A 1 176 ? 2.206 3.378 18.962 1.00 97.56 176 VAL A CA 1
ATOM 1381 C C . VAL A 1 176 ? 2.051 4.266 20.185 1.00 97.56 176 VAL A C 1
ATOM 1383 O O . VAL A 1 176 ? 2.924 5.074 20.492 1.00 97.56 176 VAL A O 1
ATOM 1386 N N . ASP A 1 177 ? 0.972 4.034 20.925 1.00 97.62 177 ASP A N 1
ATOM 1387 C CA . ASP A 1 177 ? 0.765 4.546 22.277 1.00 97.62 177 ASP A CA 1
ATOM 1388 C C . ASP A 1 177 ? 0.084 3.458 23.113 1.00 97.62 177 ASP A C 1
ATOM 1390 O O . ASP A 1 177 ? -1.137 3.293 23.099 1.00 97.62 177 ASP A O 1
ATOM 1394 N N . ALA A 1 178 ? 0.893 2.675 23.830 1.00 98.06 178 ALA A N 1
ATOM 1395 C CA . ALA A 1 178 ? 0.411 1.540 24.612 1.00 98.06 178 ALA A CA 1
ATOM 1396 C C . ALA A 1 178 ? -0.531 1.954 25.758 1.00 98.06 178 ALA A C 1
ATOM 1398 O O . ALA A 1 178 ? -1.435 1.195 26.114 1.00 98.06 178 ALA A O 1
ATOM 1399 N N . GLU A 1 179 ? -0.342 3.135 26.357 1.00 98.38 179 GLU A N 1
ATOM 1400 C CA . GLU A 1 179 ? -1.207 3.605 27.445 1.00 98.38 179 GLU A CA 1
ATOM 1401 C C . GLU A 1 179 ? -2.573 4.032 26.901 1.00 98.38 179 GLU A C 1
ATOM 1403 O O . GLU A 1 179 ? -3.610 3.586 27.409 1.00 98.38 179 GLU A O 1
ATOM 1408 N N . ALA A 1 180 ? -2.586 4.834 25.833 1.00 98.12 180 ALA A N 1
ATOM 1409 C CA . ALA A 1 180 ? -3.820 5.251 25.179 1.00 98.12 180 ALA A CA 1
ATOM 1410 C C . ALA A 1 180 ? -4.560 4.063 24.548 1.00 98.12 180 ALA A C 1
ATOM 1412 O O . ALA A 1 180 ? -5.779 3.965 24.700 1.00 98.12 180 ALA A O 1
ATOM 1413 N N . ALA A 1 181 ? -3.842 3.119 23.930 1.00 98.44 181 ALA A N 1
ATOM 1414 C CA . ALA A 1 181 ? -4.422 1.911 23.349 1.00 98.44 181 ALA A CA 1
ATOM 1415 C C . ALA A 1 181 ? -5.122 1.046 24.411 1.00 98.44 181 ALA A C 1
ATOM 1417 O O . ALA A 1 181 ? -6.273 0.655 24.218 1.00 98.44 181 ALA A O 1
ATOM 1418 N N . LYS A 1 182 ? -4.487 0.798 25.568 1.00 98.56 182 LYS A N 1
ATOM 1419 C CA . LYS A 1 182 ? -5.111 0.043 26.677 1.00 98.56 182 LYS A CA 1
ATOM 1420 C C . LYS A 1 182 ? -6.360 0.737 27.203 1.00 98.56 182 LYS A C 1
ATOM 1422 O O . LYS A 1 182 ? -7.394 0.091 27.363 1.00 98.56 182 LYS A O 1
ATOM 1427 N N . LYS A 1 183 ? -6.287 2.052 27.424 1.00 98.25 183 LYS A N 1
ATOM 1428 C CA . LYS A 1 183 ? -7.437 2.843 27.874 1.00 98.25 183 LYS A CA 1
ATOM 1429 C C . LYS A 1 183 ? -8.592 2.766 26.874 1.00 98.25 183 LYS A C 1
ATOM 1431 O O . LYS A 1 183 ? -9.735 2.549 27.266 1.00 98.25 183 LYS A O 1
ATOM 1436 N N . LEU A 1 184 ? -8.298 2.918 25.585 1.00 97.88 184 LEU A N 1
ATOM 1437 C CA . LEU A 1 184 ? -9.300 2.860 24.526 1.00 97.88 184 LEU A CA 1
ATOM 1438 C C . LEU A 1 184 ? -9.921 1.460 24.413 1.00 97.88 184 LEU A C 1
ATOM 1440 O O . LEU A 1 184 ? -11.134 1.339 24.235 1.00 97.88 184 LEU A O 1
ATOM 1444 N N . LEU A 1 185 ? -9.116 0.409 24.604 1.00 98.31 185 LEU A N 1
ATOM 1445 C CA . LEU A 1 185 ? -9.592 -0.971 24.650 1.00 98.31 185 LEU A CA 1
ATOM 1446 C C . LEU A 1 185 ? -10.555 -1.197 25.822 1.00 98.31 185 LEU A C 1
ATOM 1448 O O . LEU A 1 185 ? -11.607 -1.805 25.635 1.00 98.31 185 LEU A O 1
ATOM 1452 N N . GLU A 1 186 ? -10.229 -0.693 27.015 1.00 97.94 186 GLU A N 1
ATOM 1453 C CA . GLU A 1 186 ? -11.107 -0.753 28.193 1.00 97.94 186 GLU A CA 1
ATOM 1454 C C . GLU A 1 186 ? -12.424 0.001 27.966 1.00 97.94 186 GLU A C 1
ATOM 1456 O O . GLU A 1 186 ? -13.498 -0.526 28.265 1.00 97.94 186 GLU A O 1
ATOM 1461 N N . GLU A 1 187 ? -12.364 1.203 27.385 1.00 97.81 187 GLU A N 1
ATOM 1462 C CA . GLU A 1 187 ? -13.552 1.989 27.034 1.00 97.81 187 GLU A CA 1
ATOM 1463 C C . GLU A 1 187 ? -14.441 1.303 25.985 1.00 97.81 187 GLU A C 1
ATOM 1465 O O . GLU A 1 187 ? -15.654 1.511 26.001 1.00 97.81 187 GLU A O 1
ATOM 1470 N N . GLY A 1 188 ? -13.851 0.499 25.095 1.00 96.44 188 GLY A N 1
ATOM 1471 C CA . GLY A 1 188 ? -14.550 -0.348 24.121 1.00 96.44 188 GLY A CA 1
ATOM 1472 C C . GLY A 1 188 ? -15.066 -1.677 24.692 1.00 96.44 188 GLY A C 1
ATOM 1473 O O . GLY A 1 188 ? -15.563 -2.513 23.942 1.00 96.44 188 GLY A O 1
ATOM 1474 N N . GLY A 1 189 ? -14.943 -1.905 26.007 1.00 94.94 189 GLY A N 1
ATOM 1475 C CA . GLY A 1 189 ? -15.429 -3.114 26.688 1.00 94.94 189 GLY A CA 1
ATOM 1476 C C . GLY A 1 189 ? -14.401 -4.245 26.838 1.00 94.94 189 GLY A C 1
ATOM 1477 O O . GLY A 1 189 ? -14.742 -5.319 27.346 1.00 94.94 189 GLY A O 1
ATOM 1478 N N . GLY A 1 190 ? -13.145 -4.001 26.458 1.00 94.75 190 GLY A N 1
ATOM 1479 C CA . GLY A 1 190 ? -12.041 -4.956 26.519 1.00 94.75 190 GLY A CA 1
ATOM 1480 C C . GLY A 1 190 ? -12.027 -5.962 25.364 1.00 94.75 190 GLY A C 1
ATOM 1481 O O . GLY A 1 190 ? -12.929 -6.011 24.533 1.00 94.75 190 GLY A O 1
ATOM 1482 N N . PHE A 1 191 ? -11.009 -6.825 25.343 1.00 95.62 191 PHE A N 1
ATOM 1483 C CA . PHE A 1 191 ? -10.934 -7.969 24.429 1.00 95.62 191 PHE A CA 1
ATOM 1484 C C . PHE A 1 191 ? -10.846 -9.270 25.228 1.00 95.62 191 PHE A C 1
ATOM 1486 O O . PHE A 1 191 ? -10.088 -9.363 26.194 1.00 95.62 191 PHE A O 1
ATOM 1493 N N . LYS A 1 192 ? -11.631 -10.283 24.848 1.00 91.31 192 LYS A N 1
ATOM 1494 C CA . LYS A 1 192 ? -11.655 -11.588 25.525 1.00 91.31 192 LYS A CA 1
ATOM 1495 C C . LYS A 1 192 ? -11.247 -12.702 24.571 1.00 91.31 192 LYS A C 1
ATOM 1497 O O . LYS A 1 192 ? -11.736 -12.772 23.447 1.00 91.31 192 LYS A O 1
ATOM 1502 N N . GLY A 1 193 ? -10.439 -13.625 25.086 1.00 93.62 193 GLY A N 1
ATOM 1503 C CA . GLY A 1 193 ? -9.906 -14.747 24.320 1.00 93.62 193 GLY A CA 1
ATOM 1504 C C . GLY A 1 193 ? -8.741 -14.338 23.424 1.00 93.62 193 GLY A C 1
ATOM 1505 O O . GLY A 1 193 ? -8.151 -13.275 23.606 1.00 93.62 193 GLY A O 1
ATOM 1506 N N . THR A 1 194 ? -8.423 -15.207 22.471 1.00 97.25 194 THR A N 1
ATOM 1507 C CA . THR A 1 194 ? -7.313 -15.022 21.535 1.00 97.25 194 THR A CA 1
ATOM 1508 C C . THR A 1 194 ? -7.746 -14.173 20.338 1.00 97.25 194 THR A C 1
ATOM 1510 O O . THR A 1 194 ? -8.780 -14.436 19.711 1.00 97.25 194 THR A O 1
ATOM 1513 N N . LEU A 1 195 ? -6.953 -13.156 20.006 1.00 98.44 195 LEU A N 1
ATOM 1514 C CA . LEU A 1 195 ? -7.030 -12.419 18.751 1.00 98.44 195 LEU A CA 1
ATOM 1515 C C . LEU A 1 195 ? -6.245 -13.195 17.693 1.00 98.44 195 LEU A C 1
ATOM 1517 O O . LEU A 1 195 ? -5.020 -13.221 17.727 1.00 98.44 195 LEU A O 1
ATOM 1521 N N . THR A 1 196 ? -6.925 -13.837 16.747 1.00 98.56 196 THR A N 1
ATOM 1522 C CA . THR A 1 196 ? -6.222 -14.441 15.611 1.00 98.56 196 THR A CA 1
ATOM 1523 C C . THR A 1 196 ? -6.037 -13.436 14.482 1.00 98.56 196 THR A C 1
ATOM 1525 O O . THR A 1 196 ? -6.913 -12.600 14.245 1.00 98.56 196 THR A O 1
ATOM 1528 N N . ILE A 1 197 ? -4.904 -13.525 13.781 1.00 98.56 197 ILE A N 1
ATOM 1529 C CA . ILE A 1 197 ? -4.660 -12.787 12.538 1.00 98.56 197 ILE A CA 1
ATOM 1530 C C . ILE A 1 197 ? -4.381 -13.784 11.414 1.00 98.56 197 ILE A C 1
ATOM 1532 O O . ILE A 1 197 ? -3.351 -14.458 11.403 1.00 98.56 197 ILE A O 1
ATOM 1536 N N . ALA A 1 198 ? -5.320 -13.897 10.479 1.00 98.25 198 ALA A N 1
ATOM 1537 C CA . ALA A 1 198 ? -5.242 -14.817 9.359 1.00 98.25 198 ALA A CA 1
ATOM 1538 C C . ALA A 1 198 ? -4.339 -14.300 8.232 1.00 98.25 198 ALA A C 1
ATOM 1540 O O . ALA A 1 198 ? -4.436 -13.137 7.834 1.00 98.25 198 ALA A O 1
ATOM 1541 N N . PHE A 1 199 ? -3.512 -15.182 7.673 1.00 97.19 199 PHE A N 1
ATOM 1542 C CA . PHE A 1 199 ? -2.659 -14.900 6.518 1.00 97.19 199 PHE A CA 1
ATOM 1543 C C . PHE A 1 199 ? -2.465 -16.152 5.652 1.00 97.19 199 PHE A C 1
ATOM 1545 O O . PHE A 1 199 ? -2.615 -17.277 6.126 1.00 97.19 199 PHE A O 1
ATOM 1552 N N . ASN A 1 200 ? -2.094 -15.966 4.387 1.00 96.12 200 ASN A N 1
ATOM 1553 C CA . ASN A 1 200 ? -1.799 -17.044 3.443 1.00 96.12 200 ASN A CA 1
ATOM 1554 C C . ASN A 1 200 ? -0.281 -17.262 3.260 1.00 96.12 200 ASN A C 1
ATOM 1556 O O . ASN A 1 200 ? 0.469 -16.293 3.116 1.00 96.12 200 ASN A O 1
ATOM 1560 N N . ASN A 1 201 ? 0.167 -18.524 3.247 1.00 91.56 201 ASN A N 1
ATOM 1561 C CA . ASN A 1 201 ? 1.587 -18.918 3.167 1.00 91.56 201 ASN A CA 1
ATOM 1562 C C . ASN A 1 201 ? 2.198 -18.825 1.757 1.00 91.56 201 ASN A C 1
ATOM 1564 O O . ASN A 1 201 ? 3.415 -18.761 1.619 1.00 91.56 201 ASN A O 1
ATOM 1568 N N . ASP A 1 202 ? 1.374 -18.828 0.711 1.00 87.75 202 ASP A N 1
ATOM 1569 C CA . ASP A 1 202 ? 1.786 -18.716 -0.696 1.00 87.75 202 ASP A CA 1
ATOM 1570 C C . ASP A 1 202 ? 2.157 -17.278 -1.119 1.00 87.75 202 ASP A C 1
ATOM 1572 O O . ASP A 1 202 ? 2.467 -17.036 -2.285 1.00 87.75 202 ASP A O 1
ATOM 1576 N N . GLY A 1 203 ? 2.163 -16.324 -0.178 1.00 78.50 203 GLY A N 1
ATOM 1577 C CA . GLY A 1 203 ? 2.706 -14.977 -0.355 1.00 78.50 203 GLY A CA 1
ATOM 1578 C C . GLY A 1 203 ? 3.985 -14.763 0.471 1.00 78.50 203 GLY A C 1
ATOM 1579 O O . GLY A 1 203 ? 3.986 -15.057 1.669 1.00 78.50 203 GLY A O 1
ATOM 1580 N N . PRO A 1 204 ? 5.070 -14.228 -0.122 1.00 75.38 204 PRO A N 1
ATOM 1581 C CA . PRO A 1 204 ? 6.337 -14.047 0.581 1.00 75.38 204 PRO A CA 1
ATOM 1582 C C . PRO A 1 204 ? 6.200 -13.039 1.730 1.00 75.38 204 PRO A C 1
ATOM 1584 O O . PRO A 1 204 ? 5.608 -11.974 1.561 1.00 75.38 204 PRO A O 1
ATOM 1587 N N . GLY A 1 205 ? 6.768 -13.363 2.894 1.00 82.31 205 GLY A N 1
ATOM 1588 C CA . GLY A 1 205 ? 6.834 -12.468 4.055 1.00 82.31 205 GLY A CA 1
ATOM 1589 C C . GLY A 1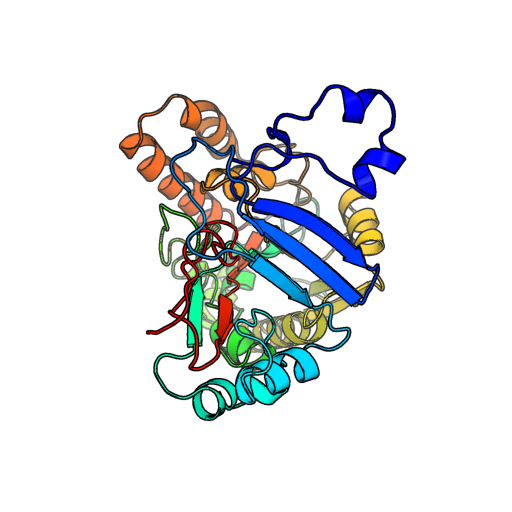 205 ? 5.551 -12.363 4.887 1.00 82.31 205 GLY A C 1
ATOM 1590 O O . GLY A 1 205 ? 5.583 -11.794 5.975 1.00 82.31 205 GLY A O 1
ATOM 1591 N N . ASN A 1 206 ? 4.411 -12.895 4.423 1.00 90.06 206 ASN A N 1
ATOM 1592 C CA . ASN A 1 206 ? 3.128 -12.750 5.127 1.00 90.06 206 ASN A CA 1
ATOM 1593 C C . ASN A 1 206 ? 3.168 -13.318 6.556 1.00 90.06 206 ASN A C 1
ATOM 1595 O O . ASN A 1 206 ? 2.571 -12.738 7.466 1.00 90.06 206 ASN A O 1
ATOM 1599 N N . LYS A 1 207 ? 3.870 -14.440 6.754 1.00 91.81 207 LYS A N 1
ATOM 1600 C CA . LYS A 1 207 ? 4.031 -15.070 8.066 1.00 91.81 207 LYS A CA 1
ATOM 1601 C C . LYS A 1 207 ? 4.786 -14.149 9.017 1.00 91.81 207 LYS A C 1
ATOM 1603 O O . LYS A 1 207 ? 4.286 -13.836 10.092 1.00 91.81 207 LYS A O 1
ATOM 1608 N N . GLU A 1 208 ? 5.955 -13.690 8.588 1.00 90.69 208 GLU A N 1
ATOM 1609 C CA . GLU A 1 208 ? 6.860 -12.859 9.376 1.00 90.69 208 GLU A CA 1
ATOM 1610 C C . GLU A 1 208 ? 6.202 -11.516 9.729 1.00 90.69 208 GLU A C 1
ATOM 1612 O O . GLU A 1 208 ? 6.279 -11.075 10.876 1.00 90.69 208 GLU A O 1
ATOM 1617 N N . VAL A 1 209 ? 5.473 -10.902 8.782 1.00 92.75 209 VAL A N 1
ATOM 1618 C CA . VAL A 1 209 ? 4.670 -9.691 9.044 1.00 92.75 209 VAL A CA 1
ATOM 1619 C C . VAL A 1 209 ? 3.610 -9.963 10.110 1.00 92.75 209 VAL A C 1
ATOM 1621 O O . VAL A 1 209 ? 3.453 -9.166 11.034 1.00 92.75 209 VAL A O 1
ATOM 1624 N N . THR A 1 210 ? 2.875 -11.071 10.001 1.00 96.00 210 THR A N 1
ATOM 1625 C CA . THR A 1 210 ? 1.788 -11.388 10.940 1.00 96.00 210 THR A CA 1
ATOM 1626 C C . THR A 1 210 ? 2.318 -11.682 12.346 1.00 96.00 210 THR A C 1
ATOM 1628 O O . THR A 1 210 ? 1.752 -11.210 13.331 1.00 96.00 210 THR A O 1
ATOM 1631 N N . GLU A 1 211 ? 3.430 -12.412 12.456 1.00 95.75 211 GLU A N 1
ATOM 1632 C CA . GLU A 1 211 ? 4.102 -12.699 13.730 1.00 95.75 211 GLU A CA 1
ATOM 1633 C C . GLU A 1 211 ? 4.618 -11.420 14.410 1.00 95.75 211 GLU A C 1
ATOM 1635 O O . GLU A 1 211 ? 4.417 -11.243 15.616 1.00 95.75 211 GLU A O 1
ATOM 1640 N N . ALA A 1 212 ? 5.217 -10.496 13.648 1.00 95.56 212 ALA A N 1
ATOM 1641 C CA . ALA A 1 212 ? 5.671 -9.205 14.170 1.00 95.56 212 ALA A CA 1
ATOM 1642 C C . ALA A 1 212 ? 4.499 -8.339 14.666 1.00 95.56 212 ALA A C 1
ATOM 1644 O O . ALA A 1 212 ? 4.570 -7.743 15.741 1.00 95.56 212 ALA A O 1
ATOM 1645 N N . VAL A 1 213 ? 3.385 -8.327 13.928 1.00 97.81 213 VAL A N 1
ATOM 1646 C CA . VAL A 1 213 ? 2.164 -7.599 14.312 1.00 97.81 213 VAL A CA 1
ATOM 1647 C C . VAL A 1 213 ? 1.567 -8.168 15.595 1.00 97.81 213 VAL A C 1
ATOM 1649 O O . VAL A 1 213 ? 1.275 -7.406 16.516 1.00 97.81 213 VAL A O 1
ATOM 1652 N N . CYS A 1 214 ? 1.438 -9.495 15.703 1.00 98.19 214 CYS A N 1
ATOM 1653 C CA . CYS A 1 214 ? 0.959 -10.103 16.942 1.00 98.19 214 CYS A CA 1
ATOM 1654 C C . CYS A 1 214 ? 1.905 -9.861 18.119 1.00 98.19 214 CYS A C 1
ATOM 1656 O O . CYS A 1 214 ? 1.429 -9.598 19.218 1.00 98.19 214 CYS A O 1
ATOM 1658 N N . THR A 1 215 ? 3.222 -9.888 17.900 1.00 97.62 215 THR A N 1
ATOM 1659 C CA . THR A 1 215 ? 4.206 -9.536 18.937 1.00 97.62 215 THR A CA 1
ATOM 1660 C C . THR A 1 215 ? 3.963 -8.119 19.455 1.00 97.62 215 THR A C 1
ATOM 1662 O O . THR A 1 215 ? 3.810 -7.930 20.660 1.00 97.62 215 THR A O 1
ATOM 1665 N N . SER A 1 216 ? 3.813 -7.147 18.552 1.00 97.94 216 SER A N 1
ATOM 1666 C CA . SER A 1 216 ? 3.550 -5.754 18.919 1.00 97.94 216 SER A CA 1
ATOM 1667 C C . SER A 1 216 ? 2.240 -5.596 19.702 1.00 97.94 216 SER A C 1
ATOM 1669 O O . SER A 1 216 ? 2.217 -4.973 20.762 1.00 97.94 216 SER A O 1
ATOM 1671 N N . ILE A 1 217 ? 1.163 -6.253 19.254 1.00 98.56 217 ILE A N 1
ATOM 1672 C CA . ILE A 1 217 ? -0.128 -6.259 19.958 1.00 98.56 217 ILE A CA 1
ATOM 1673 C C . ILE A 1 217 ? -0.004 -6.876 21.360 1.00 98.56 217 ILE A C 1
ATOM 1675 O O . ILE A 1 217 ? -0.529 -6.318 22.327 1.00 98.56 217 ILE A O 1
ATOM 1679 N N . ASN A 1 218 ? 0.700 -8.003 21.492 1.00 98.12 218 ASN A N 1
ATOM 1680 C CA . ASN A 1 218 ? 0.906 -8.685 22.772 1.00 98.12 218 ASN A CA 1
ATOM 1681 C C . ASN A 1 218 ? 1.646 -7.787 23.769 1.00 98.12 218 ASN A C 1
ATOM 1683 O O . ASN A 1 218 ? 1.241 -7.680 24.926 1.00 98.12 218 ASN A O 1
ATOM 1687 N N . GLU A 1 219 ? 2.704 -7.112 23.321 1.00 97.81 219 GLU A N 1
ATOM 1688 C CA . GLU A 1 219 ? 3.515 -6.218 24.153 1.00 97.81 219 GLU A CA 1
ATOM 1689 C C . GLU A 1 219 ? 2.748 -4.950 24.554 1.00 97.81 219 GLU A C 1
ATOM 1691 O O . GLU A 1 219 ? 2.751 -4.555 25.726 1.00 97.81 219 GLU A O 1
ATOM 1696 N N . ASN A 1 220 ? 2.045 -4.337 23.599 1.00 98.31 220 ASN A N 1
ATOM 1697 C CA . ASN A 1 220 ? 1.423 -3.028 23.786 1.00 98.31 220 ASN A CA 1
ATOM 1698 C C . ASN A 1 220 ? 0.024 -3.088 24.408 1.00 98.31 220 ASN A C 1
ATOM 1700 O O . ASN A 1 220 ? -0.352 -2.147 25.101 1.00 98.31 220 ASN A O 1
ATOM 1704 N N . LEU A 1 221 ? -0.740 -4.173 24.235 1.00 97.94 221 LEU A N 1
ATOM 1705 C CA . LEU A 1 221 ? -2.076 -4.332 24.839 1.00 97.94 221 LEU A CA 1
ATOM 1706 C C . LEU A 1 221 ? -2.140 -5.397 25.932 1.00 97.94 221 LEU A C 1
ATOM 1708 O O . LEU A 1 221 ? -3.038 -5.338 26.772 1.00 97.94 221 LEU A O 1
ATOM 1712 N N . GLY A 1 222 ? -1.213 -6.357 25.956 1.00 96.00 222 GLY A N 1
ATOM 1713 C CA . GLY A 1 222 ? -1.277 -7.484 26.891 1.00 96.00 222 GLY A CA 1
ATOM 1714 C C . GLY A 1 222 ? -2.412 -8.473 26.597 1.00 96.00 222 GLY A C 1
ATOM 1715 O O . GLY A 1 222 ? -2.810 -9.218 27.493 1.00 96.00 222 GLY A O 1
ATOM 1716 N N . ILE A 1 223 ? -2.955 -8.471 25.375 1.00 96.50 223 ILE A N 1
ATOM 1717 C CA . ILE A 1 223 ? -3.910 -9.484 24.898 1.00 96.50 223 ILE A CA 1
ATOM 1718 C C . ILE A 1 223 ? -3.159 -10.640 24.229 1.00 96.50 223 ILE A C 1
ATOM 1720 O O . ILE A 1 223 ? -2.014 -10.473 23.833 1.00 96.50 223 ILE A O 1
ATOM 1724 N N . ASP A 1 224 ? -3.789 -11.809 24.101 1.00 97.56 224 ASP A N 1
ATOM 1725 C CA . ASP A 1 224 ? -3.207 -12.961 23.401 1.00 97.56 224 ASP A CA 1
ATOM 1726 C C . ASP A 1 224 ? -3.497 -12.874 21.895 1.00 97.56 224 ASP A C 1
ATOM 1728 O O . ASP A 1 224 ? -4.601 -13.195 21.460 1.00 97.56 224 ASP A O 1
ATOM 1732 N N . CYS A 1 225 ? -2.531 -12.414 21.103 1.00 98.62 225 CYS A N 1
ATOM 1733 C CA . CYS A 1 225 ? -2.561 -12.414 19.643 1.00 98.62 225 CYS A CA 1
ATOM 1734 C C . CYS A 1 225 ? -1.775 -13.595 19.079 1.00 98.62 225 CYS A C 1
ATOM 1736 O O . CYS A 1 225 ? -0.608 -13.794 19.430 1.00 98.62 225 CYS A O 1
ATOM 1738 N N . GLN A 1 226 ? -2.398 -14.338 18.160 1.00 98.44 226 GLN A N 1
ATOM 1739 C CA . GLN A 1 226 ? -1.800 -15.502 17.511 1.00 98.44 226 GLN A CA 1
ATOM 1740 C C . GLN A 1 226 ? -1.961 -15.457 15.980 1.00 98.44 226 GLN A C 1
ATOM 1742 O O . GLN A 1 226 ? -3.056 -15.191 15.475 1.00 98.44 226 GLN A O 1
ATOM 1747 N N . PRO A 1 227 ? -0.905 -15.765 15.208 1.00 98.06 227 PRO A N 1
ATOM 1748 C CA . PRO A 1 227 ? -1.013 -15.896 13.760 1.00 98.06 227 PRO A CA 1
ATOM 1749 C C . PRO A 1 227 ? -1.844 -17.138 13.386 1.00 98.06 227 PRO A C 1
ATOM 1751 O O . PRO A 1 227 ? -1.694 -18.209 13.975 1.00 98.06 227 PRO A O 1
ATOM 1754 N N . GLN A 1 228 ? -2.698 -17.019 12.369 1.00 98.19 228 GLN A N 1
ATOM 1755 C CA . GLN A 1 228 ? -3.509 -18.112 11.827 1.00 98.19 228 GLN A CA 1
ATOM 1756 C C . GLN A 1 228 ? -3.164 -18.328 10.349 1.00 98.19 228 GLN A C 1
ATOM 1758 O O . GLN A 1 228 ? -3.545 -17.553 9.477 1.00 98.19 228 GLN A O 1
ATOM 1763 N N . SER A 1 229 ? -2.435 -19.398 10.047 1.00 97.50 229 SER A N 1
ATOM 1764 C CA . SER A 1 229 ? -1.979 -19.659 8.681 1.00 97.50 229 SER A CA 1
ATOM 1765 C C . SER A 1 229 ? -3.023 -20.386 7.836 1.00 97.50 229 SER A C 1
ATOM 1767 O O . SER A 1 229 ? -3.580 -21.393 8.276 1.00 97.50 229 SER A O 1
ATOM 1769 N N . PHE A 1 230 ? -3.153 -19.967 6.584 1.00 97.75 230 PHE A N 1
ATOM 1770 C CA . PHE A 1 230 ? -3.814 -20.696 5.508 1.00 97.75 230 PHE A CA 1
ATOM 1771 C C . PHE A 1 230 ? -2.780 -21.142 4.463 1.00 97.75 230 PHE A C 1
ATOM 1773 O O . PHE A 1 230 ? -1.857 -20.381 4.154 1.00 97.75 230 PHE A O 1
ATOM 1780 N N . PRO A 1 231 ? -2.896 -22.356 3.894 1.00 95.31 231 PRO A N 1
ATOM 1781 C CA . PRO A 1 231 ? -2.009 -22.825 2.832 1.00 95.31 231 PRO A CA 1
ATOM 1782 C C . PRO A 1 231 ? -1.969 -21.896 1.617 1.00 95.31 231 PRO A C 1
ATOM 1784 O O . PRO A 1 231 ? -0.885 -21.603 1.119 1.00 95.31 231 PRO A O 1
ATOM 1787 N N . THR A 1 232 ? -3.136 -21.432 1.160 1.00 95.44 232 THR A N 1
ATOM 1788 C CA . THR A 1 232 ? -3.261 -20.601 -0.043 1.00 95.44 232 THR A CA 1
ATOM 1789 C C . THR A 1 232 ? -4.141 -19.382 0.181 1.00 95.44 232 THR A C 1
ATOM 1791 O O . THR A 1 232 ? -5.005 -19.373 1.064 1.00 95.44 232 THR A O 1
ATOM 1794 N N . PHE A 1 233 ? -3.960 -18.360 -0.657 1.00 93.62 233 PHE A N 1
ATOM 1795 C CA . PHE A 1 233 ? -4.826 -17.183 -0.643 1.00 93.62 233 PHE A CA 1
ATOM 1796 C C . PHE A 1 233 ? -6.279 -17.539 -0.974 1.00 93.62 233 PHE A C 1
ATOM 1798 O O . PHE A 1 233 ? -7.189 -17.020 -0.337 1.00 93.62 233 PHE A O 1
ATOM 1805 N N . ALA A 1 234 ? -6.496 -18.462 -1.917 1.00 95.12 234 ALA A N 1
ATOM 1806 C CA . ALA A 1 234 ? -7.832 -18.915 -2.303 1.00 95.12 234 ALA A CA 1
ATOM 1807 C C . ALA A 1 234 ? -8.588 -19.550 -1.125 1.00 95.12 234 ALA A C 1
ATOM 1809 O O . ALA A 1 234 ? -9.723 -19.179 -0.854 1.00 95.12 234 ALA A O 1
ATOM 1810 N N . GLU A 1 235 ? -7.932 -20.430 -0.366 1.00 96.62 235 GLU A N 1
ATOM 1811 C CA . GLU A 1 235 ? -8.545 -21.056 0.811 1.00 96.62 235 GLU A CA 1
ATOM 1812 C C . GLU A 1 235 ? -8.897 -20.026 1.896 1.00 96.62 235 GLU A C 1
ATOM 1814 O O . GLU A 1 235 ? -9.953 -20.107 2.523 1.00 96.62 235 GLU A O 1
ATOM 1819 N N . MET A 1 236 ? -8.036 -19.023 2.101 1.00 96.56 236 MET A N 1
ATOM 1820 C CA . MET A 1 236 ? -8.328 -17.920 3.019 1.00 96.56 236 MET A CA 1
ATOM 1821 C C . MET A 1 236 ? -9.522 -17.084 2.531 1.00 96.56 236 MET A C 1
ATOM 1823 O O . MET A 1 236 ? -10.378 -16.718 3.336 1.00 96.56 236 MET A O 1
ATOM 1827 N N . LEU A 1 237 ? -9.601 -16.797 1.226 1.00 95.31 237 LEU A N 1
ATOM 1828 C CA . LEU A 1 237 ? -10.717 -16.065 0.624 1.00 95.31 237 LEU A CA 1
ATOM 1829 C C . LEU A 1 237 ? -12.043 -16.813 0.767 1.00 95.31 237 LEU A C 1
ATOM 1831 O O . LEU A 1 237 ? -13.029 -16.181 1.130 1.00 95.31 237 LEU A O 1
ATOM 1835 N N . ASP A 1 238 ? -12.065 -18.136 0.585 1.00 97.00 238 ASP A N 1
ATOM 1836 C CA . ASP A 1 238 ? -13.280 -18.940 0.776 1.00 97.00 238 ASP A CA 1
ATOM 1837 C C . ASP A 1 238 ? -13.844 -18.772 2.200 1.00 97.00 238 ASP A C 1
ATOM 1839 O O . ASP A 1 238 ? -15.054 -18.641 2.393 1.00 97.00 238 ASP A O 1
ATOM 1843 N N . LYS A 1 239 ? -12.967 -18.711 3.212 1.00 97.69 239 LYS A N 1
ATOM 1844 C CA . LYS A 1 239 ? -13.353 -18.467 4.613 1.00 97.69 239 LYS A CA 1
ATOM 1845 C C . LYS A 1 239 ? -13.834 -17.043 4.865 1.00 97.69 239 LYS A C 1
ATOM 1847 O O . LYS A 1 239 ? -14.781 -16.846 5.628 1.00 97.69 239 LYS A O 1
ATOM 1852 N N . ILE A 1 240 ? -13.197 -16.061 4.231 1.00 96.50 240 ILE A N 1
ATOM 1853 C CA . ILE A 1 240 ? -13.618 -14.655 4.278 1.00 96.50 240 ILE A CA 1
ATOM 1854 C C . ILE A 1 240 ? -15.016 -14.507 3.656 1.00 96.50 240 ILE A C 1
ATOM 1856 O O . ILE A 1 240 ? -15.902 -13.919 4.276 1.00 96.50 240 ILE A O 1
ATOM 1860 N N . ASP A 1 241 ? -15.238 -15.092 2.479 1.00 95.38 241 ASP A N 1
ATOM 1861 C CA . ASP A 1 241 ? -16.497 -15.021 1.731 1.00 95.38 241 ASP A CA 1
ATOM 1862 C C . ASP A 1 241 ? -17.647 -15.738 2.443 1.00 95.38 241 ASP A C 1
ATOM 1864 O O . ASP A 1 241 ? -18.778 -15.247 2.451 1.00 95.38 241 ASP A O 1
ATOM 1868 N N . ALA A 1 242 ? -17.355 -16.861 3.101 1.00 96.38 242 ALA A N 1
ATOM 1869 C CA . ALA A 1 242 ? -18.312 -17.583 3.934 1.00 96.38 242 ALA A CA 1
ATOM 1870 C C . ALA A 1 242 ? -18.613 -16.888 5.280 1.00 96.38 242 ALA A C 1
ATOM 1872 O O . ALA A 1 242 ? -19.450 -17.379 6.039 1.00 96.38 242 ALA A O 1
ATOM 1873 N N . LYS A 1 243 ? -17.958 -15.754 5.581 1.00 96.06 243 LYS A N 1
ATOM 1874 C CA . LYS A 1 243 ? -18.033 -15.039 6.869 1.00 96.06 243 LYS A CA 1
ATOM 1875 C C . LYS A 1 243 ? -17.657 -15.917 8.068 1.00 96.06 243 LYS A C 1
ATOM 1877 O O . LYS A 1 243 ? -18.245 -15.821 9.143 1.00 96.06 243 LYS A O 1
ATOM 1882 N N . GLU A 1 244 ? -16.663 -16.783 7.881 1.00 96.19 244 GLU A N 1
ATOM 1883 C CA . GLU A 1 244 ? -16.168 -17.711 8.907 1.00 96.19 244 GLU A CA 1
ATOM 1884 C C . GLU A 1 244 ? -14.953 -17.158 9.677 1.00 96.19 244 GLU A C 1
ATOM 1886 O O . GLU A 1 244 ? -14.425 -17.833 10.563 1.00 96.19 244 GLU A O 1
ATOM 1891 N N . MET A 1 245 ? -14.487 -15.941 9.368 1.00 95.75 245 MET A N 1
ATOM 1892 C CA . MET A 1 245 ? -13.355 -15.333 10.071 1.00 95.75 245 MET A CA 1
ATOM 1893 C C . MET A 1 245 ? -13.785 -14.770 11.427 1.00 95.75 245 MET A C 1
ATOM 1895 O O . MET A 1 245 ? -14.529 -13.799 11.506 1.00 95.75 245 MET A O 1
ATOM 1899 N N . THR A 1 246 ? -13.249 -15.342 12.505 1.00 93.12 246 THR A N 1
ATOM 1900 C CA . THR A 1 246 ? -13.459 -14.872 13.889 1.00 93.12 246 THR A CA 1
ATOM 1901 C C . THR A 1 246 ? -12.297 -14.020 14.412 1.00 93.12 246 THR A C 1
ATOM 1903 O O . THR A 1 246 ? -12.167 -13.791 15.613 1.00 93.12 246 THR A O 1
ATOM 1906 N N . GLY A 1 247 ? -11.383 -13.615 13.537 1.00 97.19 247 GLY A N 1
ATOM 1907 C CA . GLY A 1 247 ? -10.188 -12.833 13.839 1.00 97.19 247 GLY A CA 1
ATOM 1908 C C . GLY A 1 247 ? -9.884 -11.877 12.693 1.00 97.19 247 GLY A C 1
ATOM 1909 O O . GLY A 1 247 ? -10.558 -11.903 11.662 1.00 97.19 247 GLY A O 1
ATOM 1910 N N . MET A 1 248 ? -8.875 -11.029 12.865 1.00 98.44 248 MET A N 1
ATOM 1911 C CA . MET A 1 248 ? -8.422 -10.164 11.778 1.00 98.44 248 MET A CA 1
ATOM 1912 C C . MET A 1 248 ? -7.891 -11.012 10.622 1.00 98.44 248 MET A C 1
ATOM 1914 O O . MET A 1 248 ? -7.458 -12.146 10.820 1.00 98.44 248 MET A O 1
ATOM 1918 N N . TYR A 1 249 ? -7.873 -10.464 9.413 1.00 97.88 249 TYR A N 1
ATOM 1919 C CA . TYR A 1 249 ? -7.290 -11.157 8.265 1.00 97.88 249 TYR A CA 1
ATOM 1920 C C . TYR A 1 249 ? -6.543 -10.204 7.342 1.00 97.88 249 TYR A C 1
ATOM 1922 O O . TYR A 1 249 ? -6.930 -9.046 7.137 1.00 97.88 249 TYR A O 1
ATOM 1930 N N . ARG A 1 250 ? -5.435 -10.706 6.792 1.00 95.31 250 ARG A N 1
ATOM 1931 C CA . ARG A 1 250 ? -4.550 -9.972 5.891 1.00 95.31 250 ARG A CA 1
ATOM 1932 C C . ARG A 1 250 ? -5.341 -9.466 4.696 1.00 95.31 250 ARG A C 1
ATOM 1934 O O . ARG A 1 250 ? -6.022 -10.224 4.008 1.00 95.31 250 ARG A O 1
ATOM 1941 N N . SER A 1 251 ? -5.222 -8.172 4.446 1.00 91.81 251 SER A N 1
ATOM 1942 C CA . SER A 1 251 ? -5.868 -7.463 3.348 1.00 91.81 251 SER A CA 1
ATOM 1943 C C . SER A 1 251 ? -4.824 -6.660 2.585 1.00 91.81 251 SER A C 1
ATOM 1945 O O . SER A 1 251 ? -3.786 -6.266 3.115 1.00 91.81 251 SER A O 1
ATOM 1947 N N . GLY A 1 252 ? -5.063 -6.441 1.304 1.00 91.81 252 GLY A N 1
ATOM 1948 C CA . GLY A 1 252 ? -4.160 -5.647 0.488 1.00 91.81 252 GLY A CA 1
ATOM 1949 C C . GLY A 1 252 ? -4.800 -5.289 -0.833 1.00 91.81 252 GLY A C 1
ATOM 1950 O O . GLY A 1 252 ? -5.714 -5.977 -1.286 1.00 91.81 252 GLY A O 1
ATOM 1951 N N . TRP A 1 253 ? -4.347 -4.200 -1.430 1.00 93.12 253 TRP A N 1
ATOM 1952 C CA . TRP A 1 253 ? -4.849 -3.758 -2.720 1.00 93.12 253 TRP A CA 1
ATOM 1953 C C . TRP A 1 253 ? -3.725 -3.206 -3.566 1.00 93.12 253 TRP A C 1
ATOM 1955 O O . TRP A 1 253 ? -2.779 -2.609 -3.060 1.00 93.12 253 TRP A O 1
ATOM 1965 N N . GLN A 1 254 ? -3.871 -3.402 -4.862 1.00 91.50 254 GLN A N 1
ATOM 1966 C CA . GLN A 1 254 ? -3.007 -2.862 -5.887 1.00 91.50 254 GLN A CA 1
ATOM 1967 C C . GLN A 1 254 ? -3.907 -2.018 -6.786 1.00 91.50 254 GLN A C 1
ATOM 1969 O O . GLN A 1 254 ? -4.933 -2.521 -7.233 1.00 91.50 254 GLN A O 1
ATOM 1974 N N . ALA A 1 255 ? -3.573 -0.744 -7.017 1.00 91.88 255 ALA A N 1
ATOM 1975 C CA . ALA A 1 255 ? -4.467 0.141 -7.768 1.00 91.88 255 ALA A CA 1
ATOM 1976 C C . ALA A 1 255 ? -4.817 -0.397 -9.168 1.00 91.88 255 ALA A C 1
ATOM 1978 O O . ALA A 1 255 ? -3.933 -0.695 -9.976 1.00 91.88 255 ALA A O 1
ATOM 1979 N N . ASP A 1 256 ? -6.112 -0.404 -9.482 1.00 89.12 256 ASP A N 1
ATOM 1980 C CA . ASP A 1 256 ? -6.651 -0.711 -10.810 1.00 89.12 256 ASP A CA 1
ATOM 1981 C C . ASP A 1 256 ? -6.634 0.523 -11.723 1.00 89.12 256 ASP A C 1
ATOM 1983 O O . ASP A 1 256 ? -6.576 0.427 -12.950 1.00 89.12 256 ASP A O 1
ATOM 1987 N N . PHE A 1 257 ? -6.662 1.720 -11.143 1.00 89.44 257 PHE A N 1
ATOM 1988 C CA . PHE A 1 257 ? -6.594 2.995 -11.855 1.00 89.44 257 PHE A CA 1
ATOM 1989 C C . PHE A 1 257 ? -5.939 4.065 -10.964 1.00 89.44 257 PHE A C 1
ATOM 1991 O O . PHE A 1 257 ? -5.951 3.920 -9.741 1.00 89.44 257 PHE A O 1
ATOM 1998 N N . PRO A 1 258 ? -5.329 5.119 -11.545 1.00 90.75 258 PRO A N 1
ATOM 1999 C CA . PRO A 1 258 ? -4.487 6.055 -10.803 1.00 90.75 258 PRO A CA 1
ATOM 2000 C C . PRO A 1 258 ? -5.317 7.079 -10.011 1.00 90.75 258 PRO A C 1
ATOM 2002 O O . PRO A 1 258 ? -5.375 8.248 -10.373 1.00 90.75 258 PRO A O 1
ATOM 2005 N N . SER A 1 259 ? -6.022 6.630 -8.974 1.00 93.19 259 SER A N 1
ATOM 2006 C CA . SER A 1 259 ? -6.847 7.478 -8.106 1.00 93.19 259 SER A CA 1
ATOM 2007 C C . SER A 1 259 ? -7.043 6.823 -6.733 1.00 93.19 259 SER A C 1
ATOM 2009 O O . SER A 1 259 ? -7.162 5.592 -6.674 1.00 93.19 259 SER A O 1
ATOM 2011 N N . PRO A 1 260 ? -7.161 7.603 -5.636 1.00 95.12 260 PRO A N 1
ATOM 2012 C CA . PRO A 1 260 ? -7.506 7.075 -4.316 1.00 95.12 260 PRO A CA 1
ATOM 2013 C C . PRO A 1 260 ? -8.811 6.268 -4.315 1.00 95.12 260 PRO A C 1
ATOM 2015 O O . PRO A 1 260 ? -8.944 5.311 -3.551 1.00 95.12 260 PRO A O 1
ATOM 2018 N N . LEU A 1 261 ? -9.743 6.568 -5.231 1.00 94.62 261 LEU A N 1
ATOM 2019 C CA . LEU A 1 261 ? -10.975 5.795 -5.425 1.00 94.62 261 LEU A CA 1
ATOM 2020 C C . LEU A 1 261 ? -10.725 4.300 -5.634 1.00 94.62 261 LEU A C 1
ATOM 2022 O O . LEU A 1 261 ? -11.556 3.497 -5.211 1.00 94.62 261 LEU A O 1
ATOM 2026 N N . SER A 1 262 ? -9.594 3.918 -6.238 1.00 93.19 262 SER A N 1
ATOM 2027 C CA . SER A 1 262 ? -9.259 2.507 -6.443 1.00 93.19 262 SER A CA 1
ATOM 2028 C C . SER A 1 262 ? -9.163 1.727 -5.128 1.00 93.19 262 SER A C 1
ATOM 2030 O O . SER A 1 262 ? -9.377 0.521 -5.150 1.00 93.19 262 SER A O 1
ATOM 2032 N N . TYR A 1 263 ? -8.869 2.391 -4.007 1.00 94.94 263 TYR A N 1
ATOM 2033 C CA . TYR A 1 263 ? -8.809 1.789 -2.670 1.00 94.94 263 TYR A CA 1
ATOM 2034 C C . TYR A 1 263 ? -10.076 2.100 -1.877 1.00 94.94 263 TYR A C 1
ATOM 2036 O O . TYR A 1 263 ? -10.694 1.207 -1.297 1.00 94.94 263 TYR A O 1
ATOM 2044 N N . LEU A 1 264 ? -10.488 3.373 -1.897 1.00 95.94 264 LEU A N 1
ATOM 2045 C CA . LEU A 1 264 ? -11.555 3.896 -1.047 1.00 95.94 264 LEU A CA 1
ATOM 2046 C C . LEU A 1 264 ? -12.944 3.341 -1.408 1.00 95.94 264 LEU A C 1
ATOM 2048 O O . LEU A 1 264 ? -13.839 3.303 -0.574 1.00 95.94 264 LEU A O 1
ATOM 2052 N N . THR A 1 265 ? -13.143 2.855 -2.633 1.00 91.94 265 THR A N 1
ATOM 2053 C CA . THR A 1 265 ? -14.449 2.314 -3.051 1.00 91.94 265 THR A CA 1
ATOM 2054 C C . THR A 1 265 ? -14.536 0.793 -2.976 1.00 91.94 265 THR A C 1
ATOM 2056 O O . THR A 1 265 ? -15.606 0.256 -2.697 1.00 91.94 265 THR A O 1
ATOM 2059 N N . ALA A 1 266 ? -13.419 0.088 -3.177 1.00 85.94 266 ALA A N 1
ATOM 2060 C CA . ALA A 1 266 ? -13.403 -1.370 -3.247 1.00 85.94 266 ALA A CA 1
ATOM 2061 C C . ALA A 1 266 ? -13.758 -2.021 -1.898 1.00 85.94 266 ALA A C 1
ATOM 2063 O O . ALA A 1 266 ? -14.533 -2.979 -1.863 1.00 85.94 266 ALA A O 1
ATOM 2064 N N . TYR A 1 267 ? -13.210 -1.489 -0.800 1.00 88.56 267 TYR A N 1
ATOM 2065 C CA . TYR A 1 267 ? -13.349 -2.070 0.538 1.00 88.56 267 TYR A CA 1
ATOM 2066 C C . TYR A 1 267 ? -14.449 -1.457 1.401 1.00 88.56 267 TYR A C 1
ATOM 2068 O O . TYR A 1 267 ? -14.913 -2.128 2.318 1.00 88.56 267 TYR A O 1
ATOM 2076 N N . TYR A 1 268 ? -14.837 -0.201 1.160 1.00 95.62 268 TYR A N 1
ATOM 2077 C CA . TYR A 1 268 ? -15.529 0.586 2.189 1.00 95.62 268 TYR A CA 1
ATOM 2078 C C . TYR A 1 268 ? -16.941 1.036 1.823 1.00 95.62 268 TYR A C 1
ATOM 2080 O O . TYR A 1 268 ? -17.663 1.518 2.689 1.00 95.62 268 TYR A O 1
ATOM 2088 N N . ILE A 1 269 ? -17.366 0.849 0.573 1.00 97.00 269 ILE A N 1
ATOM 2089 C CA . ILE A 1 269 ? -18.771 1.045 0.209 1.00 97.00 269 ILE A CA 1
ATOM 2090 C C . ILE A 1 269 ? -19.577 -0.151 0.716 1.00 97.00 269 ILE A C 1
ATOM 2092 O O . ILE A 1 269 ? -19.178 -1.311 0.538 1.00 97.00 269 ILE A O 1
ATOM 2096 N N . THR A 1 270 ? -20.732 0.117 1.319 1.00 97.44 270 THR A N 1
ATOM 2097 C CA . THR A 1 270 ? -21.660 -0.919 1.781 1.00 97.44 270 THR A CA 1
ATOM 2098 C C . THR A 1 270 ? -22.003 -1.879 0.634 1.00 97.44 270 THR A C 1
ATOM 2100 O O . THR A 1 270 ? -22.462 -1.464 -0.430 1.00 97.44 270 THR A O 1
ATOM 2103 N N . ASN A 1 271 ? -21.802 -3.184 0.852 1.00 93.69 271 ASN A N 1
ATOM 2104 C CA . ASN A 1 271 ? -22.006 -4.259 -0.134 1.00 93.69 271 ASN A CA 1
ATOM 2105 C C . ASN A 1 271 ? -21.104 -4.213 -1.386 1.00 93.69 271 ASN A C 1
ATOM 2107 O O . ASN A 1 271 ? -21.399 -4.902 -2.367 1.00 93.69 271 ASN A O 1
ATOM 2111 N N . ALA A 1 272 ? -20.007 -3.446 -1.389 1.00 93.06 272 ALA A N 1
ATOM 2112 C CA . ALA A 1 272 ? -19.011 -3.559 -2.453 1.00 93.06 272 ALA A CA 1
ATOM 2113 C C . ALA A 1 272 ? -18.411 -4.972 -2.506 1.00 93.06 272 ALA A C 1
ATOM 2115 O O . ALA A 1 272 ? -18.247 -5.635 -1.484 1.00 93.06 272 ALA A O 1
ATOM 2116 N N . GLY A 1 273 ? -18.045 -5.431 -3.706 1.00 89.69 273 GLY A N 1
ATOM 2117 C CA . GLY A 1 273 ? -17.602 -6.813 -3.925 1.00 89.69 273 GLY A CA 1
ATOM 2118 C C . GLY A 1 273 ? -16.391 -7.231 -3.084 1.00 89.69 273 GLY A C 1
ATOM 2119 O O . GLY A 1 273 ? -16.310 -8.397 -2.699 1.00 89.69 273 GLY A O 1
ATOM 2120 N N . SER A 1 274 ? -15.495 -6.291 -2.765 1.00 92.12 274 SER A N 1
ATOM 2121 C CA . SER A 1 274 ? -14.319 -6.520 -1.914 1.00 92.12 274 SER A CA 1
ATOM 2122 C C . SER A 1 274 ? -14.521 -6.076 -0.460 1.00 92.12 274 SER A C 1
ATOM 2124 O O . SER A 1 274 ? -13.646 -6.324 0.368 1.00 92.12 274 SER A O 1
ATOM 2126 N N . ASN A 1 275 ? -15.669 -5.487 -0.105 1.00 95.44 275 ASN A N 1
ATOM 2127 C CA . ASN A 1 275 ? -16.044 -5.209 1.281 1.00 95.44 275 ASN A CA 1
ATOM 2128 C C . ASN A 1 275 ? -16.462 -6.515 1.969 1.00 95.44 275 ASN A C 1
ATOM 2130 O O . ASN A 1 275 ? -17.639 -6.857 2.067 1.00 95.44 275 ASN A O 1
ATOM 2134 N N . LYS A 1 276 ? -15.463 -7.283 2.404 1.00 94.06 276 LYS A N 1
ATOM 2135 C CA . LYS A 1 276 ? -15.667 -8.569 3.079 1.00 94.06 276 LYS A CA 1
ATOM 2136 C C . LYS A 1 276 ? -15.759 -8.459 4.601 1.00 94.06 276 LYS A C 1
ATOM 2138 O O . LYS A 1 276 ? -16.074 -9.441 5.264 1.00 94.06 276 LYS A O 1
ATOM 2143 N N . SER A 1 277 ? -15.469 -7.281 5.152 1.00 92.69 277 SER A N 1
ATOM 2144 C CA . SER A 1 277 ? -15.520 -7.014 6.592 1.00 92.69 277 SER A CA 1
ATOM 2145 C C . SER A 1 277 ? -16.919 -6.641 7.083 1.00 92.69 277 SER A C 1
ATOM 2147 O O . SER A 1 277 ? -17.091 -6.493 8.289 1.00 92.69 277 SER A O 1
ATOM 2149 N N . ASP A 1 278 ? -17.904 -6.506 6.186 1.00 94.94 278 ASP A N 1
ATOM 2150 C CA . ASP A 1 278 ? -19.240 -5.955 6.461 1.00 94.94 278 ASP A CA 1
ATOM 2151 C C . ASP A 1 278 ? -19.202 -4.521 7.025 1.00 94.94 278 ASP A C 1
ATOM 2153 O O . ASP A 1 278 ? -20.063 -4.128 7.816 1.00 94.94 278 ASP A O 1
ATOM 2157 N N . TYR A 1 279 ? -18.218 -3.710 6.622 1.00 97.69 279 TYR A N 1
ATOM 2158 C CA . TYR A 1 279 ? -18.238 -2.287 6.959 1.00 97.69 279 TYR A CA 1
ATOM 2159 C C . TYR A 1 279 ? -19.430 -1.594 6.287 1.00 97.69 279 TYR A C 1
ATOM 2161 O O . TYR A 1 279 ? -19.729 -1.847 5.118 1.00 97.69 279 TYR A O 1
ATOM 2169 N N . SER A 1 280 ? -20.099 -0.701 7.012 1.00 97.81 280 SER A N 1
ATOM 2170 C CA . SER A 1 280 ? -21.183 0.114 6.473 1.00 97.81 280 SER A CA 1
ATOM 2171 C C . SER A 1 280 ? -21.253 1.444 7.209 1.00 97.81 280 SER A C 1
ATOM 2173 O O . SER A 1 280 ? -21.368 1.478 8.435 1.00 97.81 280 SER A O 1
ATOM 2175 N N . ASN A 1 281 ? -21.206 2.539 6.454 1.00 98.38 281 ASN A N 1
ATOM 2176 C CA . ASN A 1 281 ? -21.395 3.887 6.970 1.00 98.38 281 ASN A CA 1
ATOM 2177 C C . ASN A 1 281 ? -22.178 4.720 5.934 1.00 98.38 281 ASN A C 1
ATOM 2179 O O . ASN A 1 281 ? -21.649 4.994 4.855 1.00 98.38 281 ASN A O 1
ATOM 2183 N N . PRO A 1 282 ? -23.419 5.153 6.238 1.00 98.25 282 PRO A N 1
ATOM 2184 C CA . PRO A 1 282 ? -24.249 5.889 5.283 1.00 98.25 282 PRO A CA 1
ATOM 2185 C C . PRO A 1 282 ? -23.644 7.211 4.788 1.00 98.25 282 PRO A C 1
ATOM 2187 O O . PRO A 1 282 ? -23.867 7.593 3.640 1.00 98.25 282 PRO A O 1
ATOM 2190 N N . GLU A 1 283 ? -22.874 7.913 5.626 1.00 98.12 283 GLU A N 1
ATOM 2191 C CA . GLU A 1 283 ? -22.191 9.147 5.215 1.00 98.12 283 GLU A CA 1
ATOM 2192 C C . GLU A 1 283 ? -21.019 8.838 4.277 1.00 98.12 283 GLU A C 1
ATOM 2194 O O . GLU A 1 283 ? -20.786 9.572 3.315 1.00 98.12 283 GLU A O 1
ATOM 2199 N N . TYR A 1 284 ? -20.321 7.722 4.510 1.00 98.50 284 TYR A N 1
ATOM 2200 C CA . TYR A 1 284 ? -19.275 7.239 3.611 1.00 98.50 284 TYR A CA 1
ATOM 2201 C C . TYR A 1 284 ? -19.839 6.854 2.241 1.00 98.50 284 TYR A C 1
ATOM 2203 O O . TYR A 1 284 ? -19.333 7.307 1.213 1.00 98.50 284 TYR A O 1
ATOM 2211 N N . ASP A 1 285 ? -20.926 6.079 2.222 1.00 98.44 285 ASP A N 1
ATOM 2212 C CA . ASP A 1 285 ? -21.605 5.666 0.988 1.00 98.44 285 ASP A CA 1
ATOM 2213 C C . ASP A 1 285 ? -22.078 6.874 0.176 1.00 98.44 285 ASP A C 1
ATOM 2215 O O . ASP A 1 285 ? -21.935 6.910 -1.049 1.00 98.44 285 ASP A O 1
ATOM 2219 N N . LYS A 1 286 ? -22.601 7.899 0.861 1.00 98.19 286 LYS A N 1
ATOM 2220 C CA . LYS A 1 286 ? -23.004 9.150 0.223 1.00 98.19 286 LYS A CA 1
ATOM 2221 C C . LYS A 1 286 ? -21.815 9.843 -0.442 1.00 98.19 286 LYS A C 1
ATOM 2223 O O . LYS A 1 286 ? -21.899 10.132 -1.637 1.00 98.19 286 LYS A O 1
ATOM 2228 N N . MET A 1 287 ? -20.708 10.045 0.284 1.00 98.25 287 MET A N 1
ATOM 2229 C CA . MET A 1 287 ? -19.485 10.642 -0.278 1.00 98.25 287 MET A CA 1
ATOM 2230 C C . MET A 1 287 ? -18.993 9.862 -1.502 1.00 98.25 287 MET A C 1
ATOM 2232 O O . MET A 1 287 ? -18.731 10.455 -2.548 1.00 98.25 287 MET A O 1
ATOM 2236 N N . ALA A 1 288 ? -18.951 8.530 -1.411 1.00 97.06 288 ALA A N 1
ATOM 2237 C CA . ALA A 1 288 ? -18.525 7.670 -2.510 1.00 97.06 288 ALA A CA 1
ATOM 2238 C C . ALA A 1 288 ? -19.441 7.763 -3.746 1.00 97.06 288 ALA A C 1
ATOM 2240 O O . ALA A 1 288 ? -18.965 7.637 -4.873 1.00 97.06 288 ALA A O 1
ATOM 2241 N N . SER A 1 289 ? -20.744 7.998 -3.554 1.00 96.38 289 SER A N 1
ATOM 2242 C CA . SER A 1 289 ? -21.705 8.139 -4.657 1.00 96.38 289 SER A CA 1
ATOM 2243 C C . SER A 1 289 ? -21.646 9.497 -5.369 1.00 96.38 289 SER A C 1
ATOM 2245 O O . SER A 1 289 ? -21.958 9.579 -6.556 1.00 96.38 289 SER A O 1
ATOM 2247 N N . GLU A 1 290 ? -21.235 10.557 -4.667 1.00 96.62 290 GLU A N 1
ATOM 2248 C CA . GLU A 1 290 ? -21.254 11.937 -5.174 1.00 96.62 290 GLU A CA 1
ATOM 2249 C C . GLU A 1 290 ? -19.907 12.361 -5.787 1.00 96.62 290 GLU A C 1
ATOM 2251 O O . GLU A 1 290 ? -19.875 13.214 -6.678 1.00 96.62 290 GLU A O 1
ATOM 2256 N N . ILE A 1 291 ? -18.798 11.741 -5.370 1.00 96.62 291 ILE A N 1
ATOM 2257 C CA . ILE A 1 291 ? -17.430 12.193 -5.676 1.00 96.62 291 ILE A CA 1
ATOM 2258 C C . ILE A 1 291 ? -17.104 12.295 -7.173 1.00 96.62 291 ILE A C 1
ATOM 2260 O O . ILE A 1 291 ? -16.425 13.224 -7.593 1.00 96.62 291 ILE A O 1
ATOM 2264 N N . LEU A 1 292 ? -17.635 11.406 -8.019 1.00 94.62 292 LEU A N 1
ATOM 2265 C CA . LEU A 1 292 ? -17.381 11.457 -9.468 1.00 94.62 292 LEU A CA 1
ATOM 2266 C C . LEU A 1 292 ? -18.055 12.648 -10.172 1.00 94.62 292 LEU A C 1
ATOM 2268 O O . LEU A 1 292 ? -17.745 12.919 -11.330 1.00 94.62 292 LEU A O 1
ATOM 2272 N N . SER A 1 293 ? -18.988 13.334 -9.504 1.00 96.31 293 SER A N 1
ATOM 2273 C CA . SER A 1 293 ? -19.653 14.538 -10.025 1.00 96.31 293 SER A CA 1
ATOM 2274 C C . SER A 1 293 ? -18.980 15.849 -9.606 1.00 96.31 293 SER A C 1
ATOM 2276 O O . SER A 1 293 ? -19.345 16.903 -10.124 1.00 96.31 293 SER A O 1
ATOM 2278 N N . GLN A 1 294 ? -18.016 15.773 -8.688 1.00 96.44 294 GLN A N 1
ATOM 2279 C CA . GLN A 1 294 ? -17.288 16.905 -8.123 1.00 96.44 294 GLN A CA 1
ATOM 2280 C C . GLN A 1 294 ? -16.118 17.338 -9.011 1.00 96.44 294 GLN A C 1
ATOM 2282 O O . GLN A 1 294 ? -15.592 16.538 -9.796 1.00 96.44 294 GLN A O 1
ATOM 2287 N N . ASP A 1 295 ? -15.681 18.588 -8.849 1.00 96.25 295 ASP A N 1
ATOM 2288 C CA . ASP A 1 295 ? -14.411 19.050 -9.417 1.00 96.25 295 ASP A CA 1
ATOM 2289 C C . ASP A 1 295 ? -13.188 18.516 -8.642 1.00 96.25 295 ASP A C 1
ATOM 2291 O O . ASP A 1 295 ? -13.317 17.871 -7.607 1.00 96.25 295 ASP A O 1
ATOM 2295 N N . GLU A 1 296 ? -11.978 18.747 -9.156 1.00 92.06 296 GLU A N 1
ATOM 2296 C CA . GLU A 1 296 ? -10.743 18.188 -8.583 1.00 92.06 296 GLU A CA 1
ATOM 2297 C C . GLU A 1 296 ? -10.480 18.639 -7.134 1.00 92.06 296 GLU A C 1
ATOM 2299 O O . GLU A 1 296 ? -10.082 17.824 -6.299 1.00 92.06 296 GLU A O 1
ATOM 2304 N N . ALA A 1 297 ? -10.751 19.906 -6.806 1.00 93.88 297 ALA A N 1
ATOM 2305 C CA . ALA A 1 297 ? -10.525 20.433 -5.460 1.00 93.88 297 ALA A CA 1
ATOM 2306 C C . ALA A 1 297 ? -11.563 19.890 -4.465 1.00 93.88 297 ALA A C 1
ATOM 2308 O O . ALA A 1 297 ? -11.238 19.560 -3.320 1.00 93.88 297 ALA A O 1
ATOM 2309 N N . GLU A 1 298 ? -12.814 19.761 -4.909 1.00 96.88 298 GLU A N 1
ATOM 2310 C CA . GLU A 1 298 ? -13.882 19.109 -4.153 1.00 96.88 298 GLU A CA 1
ATOM 2311 C C . GLU A 1 298 ? -13.594 17.613 -3.930 1.00 96.88 298 GLU A C 1
ATOM 2313 O O . GLU A 1 298 ? -13.808 17.105 -2.822 1.00 96.88 298 GLU A O 1
ATOM 2318 N N . GLN A 1 299 ? -13.050 16.917 -4.937 1.00 96.19 299 GLN A N 1
ATOM 2319 C CA . GLN A 1 299 ? -12.650 15.511 -4.825 1.00 96.19 299 GLN A CA 1
ATOM 2320 C C . GLN A 1 299 ? -11.536 15.321 -3.797 1.00 96.19 299 GLN A C 1
ATOM 2322 O O . GLN A 1 299 ? -11.644 14.431 -2.955 1.00 96.19 299 GLN A O 1
ATOM 2327 N N . GLU A 1 300 ? -10.497 16.161 -3.809 1.00 95.69 300 GLU A N 1
ATOM 2328 C CA . GLU A 1 300 ? -9.408 16.091 -2.826 1.00 95.69 300 GLU A CA 1
ATOM 2329 C C . GLU A 1 300 ? -9.925 16.256 -1.388 1.00 95.69 300 GLU A C 1
ATOM 2331 O O . GLU A 1 300 ? -9.607 15.451 -0.504 1.00 95.69 300 GLU A O 1
ATOM 2336 N N . ALA A 1 301 ? -10.795 17.245 -1.157 1.00 97.12 301 ALA A N 1
ATOM 2337 C CA . ALA A 1 301 ? -11.429 17.450 0.144 1.00 97.12 301 ALA A CA 1
ATOM 2338 C C . ALA A 1 301 ? -12.314 16.259 0.556 1.00 97.12 301 ALA A C 1
ATOM 2340 O O . ALA A 1 301 ? -12.319 15.859 1.726 1.00 97.12 301 ALA A O 1
ATOM 2341 N N . THR A 1 302 ? -13.039 15.664 -0.395 1.00 98.06 302 THR A N 1
ATOM 2342 C CA . THR A 1 302 ? -13.874 14.483 -0.140 1.00 98.06 302 THR A CA 1
ATOM 2343 C C . THR A 1 302 ? -13.021 13.252 0.164 1.00 98.06 302 THR A C 1
ATOM 2345 O O . THR A 1 302 ? -13.337 12.539 1.115 1.00 98.06 302 THR A O 1
ATOM 2348 N N . PHE A 1 303 ? -11.901 13.032 -0.536 1.00 97.88 303 PHE A N 1
ATOM 2349 C CA . PHE A 1 303 ? -10.956 11.959 -0.207 1.00 97.88 303 PHE A CA 1
ATOM 2350 C C . PHE A 1 303 ? -10.451 12.079 1.226 1.00 97.88 303 PHE A C 1
ATOM 2352 O O . PHE A 1 303 ? -10.502 11.098 1.971 1.00 97.88 303 PHE A O 1
ATOM 2359 N N . LYS A 1 304 ? -10.053 13.288 1.635 1.00 97.88 304 LYS A N 1
ATOM 2360 C CA . LYS A 1 304 ? -9.621 13.554 3.010 1.00 97.88 304 LYS A CA 1
ATOM 2361 C C . LYS A 1 304 ? -10.702 13.175 4.018 1.00 97.88 304 LYS A C 1
ATOM 2363 O O . LYS A 1 304 ? -10.434 12.413 4.942 1.00 97.88 304 LYS A O 1
ATOM 2368 N N . LYS A 1 305 ? -11.940 13.627 3.805 1.00 98.25 305 LYS A N 1
ATOM 2369 C CA . LYS A 1 305 ? -13.063 13.334 4.708 1.00 98.25 305 LYS A CA 1
ATOM 2370 C C . LYS A 1 305 ? -13.437 11.847 4.744 1.00 98.25 305 LYS A C 1
ATOM 2372 O O . LYS A 1 305 ? -13.778 11.318 5.804 1.00 98.25 305 LYS A O 1
ATOM 2377 N N . MET A 1 306 ? -13.361 11.157 3.605 1.00 98.44 306 MET A N 1
ATOM 2378 C CA . MET A 1 306 ? -13.532 9.704 3.542 1.00 98.44 306 MET A CA 1
ATOM 2379 C C . MET A 1 306 ? -12.484 9.011 4.417 1.00 98.44 306 MET A C 1
ATOM 2381 O O . MET A 1 306 ? -12.847 8.184 5.247 1.00 98.44 306 MET A O 1
ATOM 2385 N N . GLN A 1 307 ? -11.205 9.375 4.301 1.00 98.44 307 GLN A N 1
ATOM 2386 C CA . GLN A 1 307 ? -10.142 8.758 5.100 1.00 98.44 307 GLN A CA 1
ATOM 2387 C C . GLN A 1 307 ? -10.203 9.126 6.588 1.00 98.44 307 GLN A C 1
ATOM 2389 O O . GLN A 1 307 ? -9.966 8.259 7.421 1.00 98.44 307 GLN A O 1
ATOM 2394 N N . GLU A 1 308 ? -10.612 10.346 6.946 1.00 98.50 308 GLU A N 1
ATOM 2395 C CA . GLU A 1 308 ? -10.909 10.711 8.342 1.00 98.50 308 GLU A CA 1
ATOM 2396 C C . GLU A 1 308 ? -12.032 9.843 8.923 1.00 98.50 308 GLU A C 1
ATOM 2398 O O . GLU A 1 308 ? -11.932 9.359 10.048 1.00 98.50 308 GLU A O 1
ATOM 2403 N N . THR A 1 309 ? -13.079 9.580 8.132 1.00 98.69 309 THR A N 1
ATOM 2404 C CA . THR A 1 309 ? -14.166 8.673 8.532 1.00 98.69 309 THR A CA 1
ATOM 2405 C C . THR A 1 309 ? -13.637 7.255 8.754 1.00 98.69 309 THR A C 1
ATOM 2407 O O . THR A 1 309 ? -13.985 6.622 9.746 1.00 98.69 309 THR A O 1
ATOM 2410 N N . LEU A 1 310 ? -12.741 6.766 7.887 1.00 98.50 310 LEU A N 1
ATOM 2411 C CA . LEU A 1 310 ? -12.083 5.468 8.079 1.00 98.50 310 LEU A CA 1
ATOM 2412 C C . LEU A 1 310 ? -11.129 5.456 9.272 1.00 98.50 310 LEU A C 1
ATOM 2414 O O . LEU A 1 310 ? -10.971 4.405 9.879 1.00 98.50 310 LEU A O 1
ATOM 2418 N N . ALA A 1 311 ? -10.517 6.580 9.642 1.00 98.50 311 ALA A N 1
ATOM 2419 C CA . ALA A 1 311 ? -9.713 6.667 10.855 1.00 98.50 311 ALA A CA 1
ATOM 2420 C C . ALA A 1 311 ? -10.581 6.522 12.105 1.00 98.50 311 ALA A C 1
ATOM 2422 O O . ALA A 1 311 ? -10.223 5.779 13.019 1.00 98.50 311 ALA A O 1
ATOM 2423 N N . GLU A 1 312 ? -11.748 7.164 12.131 1.00 98.50 312 GLU A N 1
ATOM 2424 C CA . GLU A 1 312 ? -12.694 7.016 13.237 1.00 98.50 312 GLU A CA 1
ATOM 2425 C C . GLU A 1 312 ? -13.351 5.632 13.266 1.00 98.50 312 GLU A C 1
ATOM 2427 O O . GLU A 1 312 ? -13.447 5.010 14.321 1.00 98.50 312 GLU A O 1
ATOM 2432 N N . ASP A 1 313 ? -13.726 5.079 12.119 1.00 98.50 313 ASP A N 1
ATOM 2433 C CA . ASP A 1 313 ? -14.367 3.768 12.085 1.00 98.50 313 ASP A CA 1
ATOM 2434 C C . ASP A 1 313 ? -13.354 2.614 12.155 1.00 98.50 313 ASP A C 1
ATOM 2436 O O . ASP A 1 313 ? -13.692 1.525 12.604 1.00 98.50 313 ASP A O 1
ATOM 2440 N N . MET A 1 314 ? -12.114 2.802 11.714 1.00 98.50 314 MET A N 1
ATOM 2441 C CA . MET A 1 314 ? -11.053 1.789 11.633 1.00 98.50 314 MET A CA 1
ATOM 2442 C C . MET A 1 314 ? -11.541 0.417 11.106 1.00 98.50 314 MET A C 1
ATOM 2444 O O . MET A 1 314 ? -11.354 -0.601 11.775 1.00 98.50 314 MET A O 1
ATOM 2448 N N . PRO A 1 315 ? -12.213 0.328 9.937 1.00 97.56 315 PRO A N 1
ATOM 2449 C CA . PRO A 1 315 ? -12.704 -0.956 9.417 1.00 97.56 315 PRO A CA 1
ATOM 2450 C C . PRO A 1 315 ? -11.567 -1.902 9.011 1.00 97.56 315 PRO A C 1
ATOM 2452 O O . PRO A 1 315 ? -11.715 -3.126 9.020 1.00 97.56 315 PRO A O 1
ATOM 2455 N N . VAL A 1 316 ? -10.426 -1.318 8.651 1.00 97.50 316 VAL A N 1
ATOM 2456 C CA . VAL A 1 316 ? -9.186 -1.997 8.294 1.00 97.50 316 VAL A CA 1
ATOM 2457 C C . VAL A 1 316 ? -8.055 -1.151 8.853 1.00 97.50 316 VAL A C 1
ATOM 2459 O 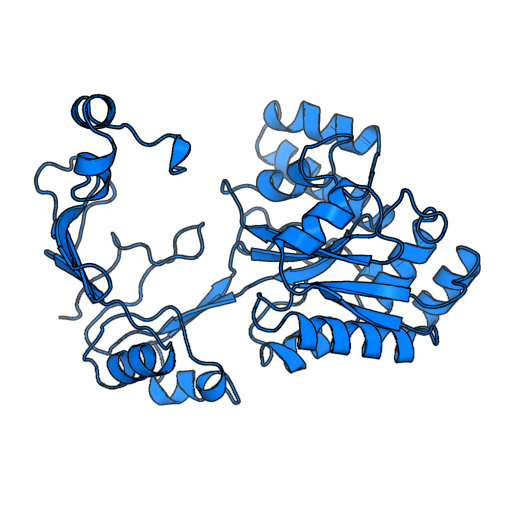O . VAL A 1 316 ? -8.039 0.056 8.620 1.00 97.50 316 VAL A O 1
ATOM 2462 N N . THR A 1 317 ? -7.119 -1.759 9.573 1.00 98.06 317 THR A N 1
ATOM 2463 C CA . THR A 1 317 ? -5.929 -1.044 10.042 1.00 98.06 317 THR A CA 1
ATOM 2464 C C . THR A 1 317 ? -4.874 -1.022 8.926 1.00 98.06 317 THR A C 1
ATOM 2466 O O . THR A 1 317 ? -4.494 -2.100 8.448 1.00 98.06 317 THR A O 1
ATOM 2469 N N . PRO A 1 318 ? -4.435 0.159 8.438 1.00 97.44 318 PRO A N 1
ATOM 2470 C CA . PRO A 1 318 ? -3.349 0.236 7.465 1.00 97.44 318 PRO A CA 1
ATOM 2471 C C . PRO A 1 318 ? -2.052 -0.222 8.128 1.00 97.44 318 PRO A C 1
ATOM 2473 O O . PRO A 1 318 ? -1.852 0.010 9.320 1.00 97.44 318 PRO A O 1
ATOM 2476 N N . LEU A 1 319 ? -1.176 -0.879 7.371 1.00 96.62 319 LEU A N 1
ATOM 2477 C CA . LEU A 1 319 ? 0.049 -1.465 7.913 1.00 96.62 319 LEU A CA 1
ATOM 2478 C C . LEU A 1 319 ? 1.299 -0.920 7.232 1.00 96.62 319 LEU A C 1
ATOM 2480 O O . LEU A 1 319 ? 2.168 -0.369 7.902 1.00 96.62 319 LEU A O 1
ATOM 2484 N N . TRP A 1 320 ? 1.388 -1.063 5.911 1.00 95.50 320 TRP A N 1
ATOM 2485 C CA . TRP A 1 320 ? 2.504 -0.551 5.121 1.00 95.50 320 TRP A CA 1
ATOM 2486 C C . TRP A 1 320 ? 2.112 -0.334 3.659 1.00 95.50 320 TRP A C 1
ATOM 2488 O O . TRP A 1 320 ? 1.156 -0.924 3.148 1.00 95.50 320 TRP A O 1
ATOM 2498 N N . TYR A 1 321 ? 2.890 0.501 2.979 1.00 95.06 321 TYR A N 1
ATOM 2499 C CA . TYR A 1 321 ? 2.858 0.698 1.536 1.00 95.06 321 TYR A CA 1
ATOM 2500 C C . TYR A 1 321 ? 4.081 0.041 0.910 1.00 95.06 321 TYR A C 1
ATOM 2502 O O . TYR A 1 321 ? 5.183 0.093 1.465 1.00 95.06 321 TYR A O 1
ATOM 2510 N N . GLY A 1 322 ? 3.885 -0.621 -0.226 1.00 91.62 322 GLY A N 1
ATOM 2511 C CA . GLY A 1 322 ? 4.989 -1.264 -0.922 1.00 91.62 322 GLY A CA 1
ATOM 2512 C C . GLY A 1 322 ? 5.944 -0.228 -1.508 1.00 91.62 322 GLY A C 1
ATOM 2513 O O . GLY A 1 322 ? 5.521 0.858 -1.918 1.00 91.62 322 GLY A O 1
ATOM 2514 N N . THR A 1 323 ? 7.205 -0.613 -1.649 1.00 90.50 323 THR A N 1
ATOM 2515 C CA . THR A 1 323 ? 8.210 0.177 -2.363 1.00 90.50 323 THR A CA 1
ATOM 2516 C C . THR A 1 323 ? 8.744 -0.617 -3.543 1.00 90.50 323 THR A C 1
ATOM 2518 O O . THR A 1 323 ? 9.189 -1.757 -3.401 1.00 90.50 323 THR A O 1
ATOM 2521 N N . LEU A 1 324 ? 8.720 -0.005 -4.725 1.00 90.75 324 LEU A N 1
ATOM 2522 C CA . LEU A 1 324 ? 9.376 -0.553 -5.900 1.00 90.75 324 LEU A CA 1
ATOM 2523 C C . LEU A 1 324 ? 10.884 -0.310 -5.795 1.00 90.75 324 LEU A C 1
ATOM 2525 O O . LEU A 1 324 ? 11.334 0.823 -5.604 1.00 90.75 324 LEU A O 1
ATOM 2529 N N . ARG A 1 325 ? 11.659 -1.381 -5.971 1.00 91.00 325 ARG A N 1
ATOM 2530 C CA . ARG A 1 325 ? 13.124 -1.361 -5.943 1.00 91.00 325 ARG A CA 1
ATOM 2531 C C . ARG A 1 325 ? 13.637 -1.567 -7.341 1.00 91.00 325 ARG A C 1
ATOM 2533 O O . ARG A 1 325 ? 13.433 -2.629 -7.914 1.00 91.00 325 ARG A O 1
ATOM 2540 N N . LEU A 1 326 ? 14.300 -0.557 -7.879 1.00 94.19 326 LEU A N 1
ATOM 2541 C CA . LEU A 1 326 ? 14.854 -0.621 -9.221 1.00 94.19 326 LEU A CA 1
ATOM 2542 C C . LEU A 1 326 ? 16.359 -0.473 -9.159 1.00 94.19 326 LEU A C 1
ATOM 2544 O O . LEU A 1 326 ? 16.865 0.459 -8.539 1.00 94.19 326 LEU A O 1
ATOM 2548 N N . GLY A 1 327 ? 17.052 -1.379 -9.835 1.00 95.81 327 GLY A N 1
ATOM 2549 C CA . GLY A 1 327 ? 18.476 -1.292 -10.115 1.00 95.81 327 GLY A CA 1
ATOM 2550 C C . GLY A 1 327 ? 18.726 -1.289 -11.616 1.00 95.81 327 GLY A C 1
ATOM 2551 O O . GLY A 1 327 ? 17.949 -1.869 -12.379 1.00 95.81 327 GLY A O 1
ATOM 2552 N N . TRP A 1 328 ? 19.807 -0.650 -12.052 1.00 96.81 328 TRP A N 1
ATOM 2553 C CA . TRP A 1 328 ? 20.202 -0.658 -13.456 1.00 96.81 328 TRP A CA 1
ATOM 2554 C C . TRP A 1 328 ? 21.713 -0.726 -13.678 1.00 96.81 328 TRP A C 1
ATOM 2556 O O . TRP A 1 328 ? 22.535 -0.434 -12.802 1.00 96.81 328 TRP A O 1
ATOM 2566 N N . SER A 1 329 ? 22.086 -1.166 -14.877 1.00 96.44 329 SER A N 1
ATOM 2567 C CA . SER A 1 329 ? 23.477 -1.246 -15.308 1.00 96.44 329 SER A CA 1
ATOM 2568 C C . SER A 1 329 ? 24.065 0.151 -15.519 1.00 96.44 329 SER A C 1
ATOM 2570 O O . SER A 1 329 ? 23.375 1.171 -15.579 1.00 96.44 329 SER A O 1
ATOM 2572 N N . ASP A 1 330 ? 25.382 0.228 -15.654 1.00 94.56 330 ASP A N 1
ATOM 2573 C CA . ASP A 1 330 ? 26.064 1.471 -15.999 1.00 94.56 330 ASP A CA 1
ATOM 2574 C C . ASP A 1 330 ? 25.808 1.929 -17.446 1.00 94.56 330 ASP A C 1
ATOM 2576 O O . ASP A 1 330 ? 26.046 3.102 -17.741 1.00 94.56 330 ASP A O 1
ATOM 2580 N N . LYS A 1 331 ? 25.257 1.062 -18.307 1.00 94.81 331 LYS A N 1
ATOM 2581 C CA . LYS A 1 331 ? 25.029 1.290 -19.745 1.00 94.81 331 LYS A CA 1
ATOM 2582 C C . LYS A 1 331 ? 23.769 2.080 -20.061 1.00 94.81 331 LYS A C 1
ATOM 2584 O O . LYS A 1 331 ? 23.624 2.552 -21.186 1.00 94.81 331 LYS A O 1
ATOM 2589 N N . VAL A 1 332 ? 22.858 2.219 -19.103 1.00 95.50 332 VAL A N 1
ATOM 2590 C CA . VAL A 1 332 ? 21.530 2.794 -19.335 1.00 95.50 332 VAL A CA 1
ATOM 2591 C C . VAL A 1 332 ? 21.237 3.983 -18.438 1.00 95.50 332 VAL A C 1
ATOM 2593 O O . VAL A 1 332 ? 21.847 4.164 -17.382 1.00 95.50 332 VAL A O 1
ATOM 2596 N N . VAL A 1 333 ? 20.325 4.838 -18.889 1.00 93.81 333 VAL A N 1
ATOM 2597 C CA . VAL A 1 333 ? 19.811 5.956 -18.093 1.00 93.81 333 VAL A CA 1
ATOM 2598 C C . VAL A 1 333 ? 18.819 5.453 -17.044 1.00 93.81 333 VAL A C 1
ATOM 2600 O O . VAL A 1 333 ? 18.221 4.385 -17.204 1.00 93.81 333 VAL A O 1
ATOM 2603 N N . ALA A 1 334 ? 18.633 6.241 -15.984 1.00 93.25 334 ALA A N 1
ATOM 2604 C CA . ALA A 1 334 ? 17.629 5.963 -14.964 1.00 93.25 334 ALA A CA 1
ATOM 2605 C C . ALA A 1 334 ? 16.228 5.865 -15.605 1.00 93.25 334 ALA A C 1
ATOM 2607 O O . ALA A 1 334 ? 15.870 6.748 -16.393 1.00 93.25 334 ALA A O 1
ATOM 2608 N N . PRO A 1 335 ? 15.445 4.813 -15.310 1.00 91.50 335 PRO A N 1
ATOM 2609 C CA . PRO A 1 335 ? 14.120 4.646 -15.885 1.00 91.50 335 PRO A CA 1
ATOM 2610 C C . PRO A 1 335 ? 13.090 5.493 -15.129 1.00 91.50 335 PRO A C 1
ATOM 2612 O O . PRO A 1 335 ? 13.154 5.615 -13.901 1.00 91.50 335 PRO A O 1
ATOM 2615 N N . GLN A 1 336 ? 12.084 6.014 -15.835 1.00 92.81 336 GLN A N 1
ATOM 2616 C CA . GLN A 1 336 ? 10.880 6.496 -15.157 1.00 92.81 336 GLN A CA 1
ATOM 2617 C C . GLN A 1 336 ? 10.007 5.314 -14.725 1.00 92.81 336 GLN A C 1
ATOM 2619 O O . GLN A 1 336 ? 10.081 4.218 -15.288 1.00 92.81 336 GLN A O 1
ATOM 2624 N N . VAL A 1 337 ? 9.176 5.546 -13.712 1.00 92.12 337 VAL A N 1
ATOM 2625 C CA . VAL A 1 337 ? 8.235 4.563 -13.170 1.00 92.12 337 VAL A CA 1
ATOM 2626 C C . VAL A 1 337 ? 6.828 5.002 -13.534 1.00 92.12 337 VAL A C 1
ATOM 2628 O O . VAL A 1 337 ? 6.455 6.156 -13.335 1.00 92.12 337 VAL A O 1
ATOM 2631 N N . THR A 1 338 ? 6.046 4.085 -14.091 1.00 90.69 338 THR A N 1
ATOM 2632 C CA . THR A 1 338 ? 4.626 4.325 -14.342 1.00 90.69 338 THR A CA 1
ATOM 2633 C C . THR A 1 338 ? 3.855 4.306 -13.024 1.00 90.69 338 THR A C 1
ATOM 2635 O O . THR A 1 338 ? 4.271 3.669 -12.058 1.00 90.69 338 THR A O 1
ATOM 2638 N N . TRP A 1 339 ? 2.658 4.891 -12.999 1.00 86.94 339 TRP A N 1
ATOM 2639 C CA . TRP A 1 339 ? 1.766 4.804 -11.834 1.00 86.94 339 TRP A CA 1
ATOM 2640 C C . TRP A 1 339 ? 1.443 3.353 -11.408 1.00 86.94 339 TRP A C 1
ATOM 2642 O O . TRP A 1 339 ? 1.049 3.119 -10.274 1.00 86.94 339 TRP A O 1
ATOM 2652 N N . LYS A 1 340 ? 1.635 2.349 -12.278 1.00 85.75 340 LYS A N 1
ATOM 2653 C CA . LYS A 1 340 ? 1.475 0.923 -11.937 1.00 85.75 340 LYS A CA 1
ATOM 2654 C C . LYS A 1 340 ? 2.678 0.323 -11.204 1.00 85.75 340 LYS A C 1
ATOM 2656 O O . LYS A 1 340 ? 2.737 -0.892 -11.049 1.00 85.75 340 LYS A O 1
ATOM 2661 N N . SER A 1 341 ? 3.647 1.144 -10.803 1.00 88.62 341 SER A N 1
ATOM 2662 C CA . SER A 1 341 ? 4.870 0.683 -10.140 1.00 88.62 341 SER A CA 1
ATOM 2663 C C . SER A 1 341 ? 5.689 -0.270 -11.016 1.00 88.62 341 SER A C 1
ATOM 2665 O O . SER A 1 341 ? 6.247 -1.253 -10.542 1.00 88.62 341 SER A O 1
ATOM 2667 N N . THR A 1 342 ? 5.775 0.038 -12.311 1.00 89.56 342 THR A N 1
ATOM 2668 C CA . THR A 1 342 ? 6.625 -0.671 -13.279 1.00 89.56 342 THR A CA 1
ATOM 2669 C C . THR A 1 342 ? 7.494 0.319 -14.037 1.00 89.56 342 THR A C 1
ATOM 2671 O O . THR A 1 342 ? 7.133 1.491 -14.154 1.00 89.56 342 THR A O 1
ATOM 2674 N N . ILE A 1 343 ? 8.592 -0.149 -14.629 1.00 92.88 343 ILE A N 1
ATOM 2675 C CA . ILE A 1 343 ? 9.403 0.667 -15.543 1.00 92.88 343 ILE A CA 1
ATOM 2676 C C . ILE A 1 343 ? 8.533 1.185 -16.698 1.00 92.88 343 ILE A C 1
ATOM 2678 O O . ILE A 1 343 ? 7.801 0.420 -17.333 1.00 92.88 343 ILE A O 1
ATOM 2682 N N . ASP A 1 344 ? 8.634 2.481 -16.992 1.00 93.38 344 ASP A N 1
ATOM 2683 C CA . ASP A 1 344 ? 8.136 3.041 -18.242 1.00 93.38 344 ASP A CA 1
ATOM 2684 C C . ASP A 1 344 ? 9.144 2.757 -19.357 1.00 93.38 344 ASP A C 1
ATOM 2686 O O . ASP A 1 344 ? 10.109 3.495 -19.584 1.00 93.38 344 ASP A O 1
ATOM 2690 N N . PHE A 1 345 ? 8.896 1.672 -20.086 1.00 93.38 345 PHE A N 1
ATOM 2691 C CA . PHE A 1 345 ? 9.735 1.235 -21.198 1.00 93.38 345 PHE A CA 1
ATOM 2692 C C . PHE A 1 345 ? 9.794 2.216 -22.374 1.00 93.38 345 PHE A C 1
ATOM 2694 O O . PHE A 1 345 ? 10.613 2.031 -23.272 1.00 93.38 345 PHE A O 1
ATOM 2701 N N . THR A 1 346 ? 8.955 3.253 -22.409 1.00 91.62 346 THR A N 1
ATOM 2702 C CA . THR A 1 346 ? 9.086 4.315 -23.414 1.00 91.62 346 THR A CA 1
ATOM 2703 C C . THR A 1 346 ? 10.157 5.333 -23.040 1.00 91.62 346 THR A C 1
ATOM 2705 O O . THR A 1 346 ? 10.666 6.002 -23.928 1.00 91.62 346 THR A O 1
ATOM 2708 N N . THR A 1 347 ? 10.572 5.381 -21.769 1.00 90.88 347 THR A N 1
ATOM 2709 C CA . THR A 1 347 ? 11.556 6.342 -21.234 1.00 90.88 347 THR A CA 1
ATOM 2710 C C . THR A 1 347 ? 12.971 5.779 -21.099 1.00 90.88 347 THR A C 1
ATOM 2712 O O . THR A 1 347 ? 13.915 6.536 -20.874 1.00 90.88 347 THR A O 1
ATOM 2715 N N . VAL A 1 348 ? 13.143 4.462 -21.250 1.00 93.19 348 VAL A N 1
ATOM 2716 C CA . VAL A 1 348 ? 14.459 3.810 -21.156 1.00 93.19 348 VAL A CA 1
ATOM 2717 C C . VAL A 1 348 ? 15.377 4.231 -22.303 1.00 93.19 348 VAL A C 1
ATOM 2719 O O . VAL A 1 348 ? 14.932 4.522 -23.416 1.00 93.19 348 VAL A O 1
ATOM 2722 N N . GLY A 1 349 ? 16.684 4.224 -22.050 1.00 92.56 349 GLY A N 1
ATOM 2723 C CA . GLY A 1 349 ? 17.678 4.654 -23.027 1.00 92.56 349 GLY A CA 1
ATOM 2724 C C . GLY A 1 349 ? 19.096 4.240 -22.656 1.00 92.56 349 GLY A C 1
ATOM 2725 O O . GLY A 1 349 ? 19.413 4.024 -21.488 1.00 92.56 349 GLY A O 1
ATOM 2726 N N . LEU A 1 350 ? 19.959 4.141 -23.663 1.00 92.50 350 LEU A N 1
ATOM 2727 C CA . LEU A 1 350 ? 21.382 3.859 -23.480 1.00 92.50 350 LEU A CA 1
ATOM 2728 C C . LEU A 1 350 ? 22.138 5.155 -23.152 1.00 92.50 350 LEU A C 1
ATOM 2730 O O . LEU A 1 350 ? 21.838 6.214 -23.714 1.00 92.50 350 LEU A O 1
ATOM 2734 N N . LYS A 1 351 ? 23.143 5.080 -22.276 1.00 90.69 351 LYS A N 1
ATOM 2735 C CA . LYS A 1 351 ? 24.128 6.156 -22.123 1.00 90.69 351 LYS A CA 1
ATOM 2736 C C . LYS A 1 351 ? 24.982 6.245 -23.391 1.00 90.69 351 LYS A C 1
ATOM 2738 O O . LYS A 1 351 ? 25.218 5.241 -24.061 1.00 90.69 351 LYS A O 1
ATOM 2743 N N . LYS A 1 352 ? 25.393 7.467 -23.726 1.00 71.44 352 LYS A N 1
ATOM 2744 C CA . LYS A 1 352 ? 26.274 7.747 -24.865 1.00 71.44 352 LYS A CA 1
ATOM 2745 C C . LYS A 1 352 ? 27.734 7.525 -24.523 1.00 71.44 352 LYS A C 1
ATOM 2747 O O . LYS A 1 352 ? 28.099 7.822 -23.363 1.00 71.44 352 LYS A O 1
#